Protein AF-A0A7J7J3N0-F1 (afdb_monomer_lite)

Radius of gyration: 21.65 Å; chains: 1; bounding box: 59×59×56 Å

Foldseek 3Di:
DDDPPPPLQDDDPPDDPVSVVVSVCVQVVQADPQKDKDWDWDDPDDPDTDIDIDIAGADPDCALNNPDHHDDDPVVVVVCVVVVNDVCCNVPVGLLCVQQPRNVVCDPLNSPVSNVVVVVVVVCVVPDDAFDKDKDFQPDDDPRDFDFLLSVQVVPVVPPQQWHWDDDPSGMTMIGGHDNVVVVVCVVPPDPPDDPSVVNVNSRCRCVVVVVVVVVVVD

InterPro domains:
  IPR006941 Ribonuclease CAF1 [PF04857] (12-218)
  IPR012337 Ribonuclease H-like superfamily [SSF53098] (11-95)
  IPR036397 Ribonuclease H superfamily [G3DSA:3.30.420.10] (2-129)
  IPR051181 CAF1 family poly(A)-specific ribonucleases [PTHR15092] (12-218)

Sequence (219 aa):
MHLKVTDHFYFSLFDSAEQRYLKARLNVQAIALAQFGLTAYVSVGANRYDAYMYNFYLFPEAIGGIDTRFTMQASSVQFLTQYKFDFNKMMYEDYLRANSGFSSNLTDAHQALLRKYCSKIARWLIHAKEDDVFTLEKHLDDGEVELSNEVLHRILINRIDNIWPQPSADNVLIVEKVSPSRRAELMEHWSVGETDYEKSLESYRGFTNVIDHVIKKRR

pLDDT: mean 74.16, std 15.81, range [31.56, 97.06]

Secondary structure (DSSP, 8-state):
------GGGPPPTT--HHHHHHHHHHHHHTB---EEEEEEEEE-STT-EEEEEEEEE------TT-----B--HHHHHHHHHTT--HHHHHHS-HHHHH-TTTTT--HHHHHHHHHHHHHHHHHHTTPPTT-EEEEE----TTPPPPPHHHHHHHHHHH-TTEEEEP--TTEEEEEE--HHHHHHHHHH--PPSSSHHHHHHHT-TTHHHHHHHHHTT-

Structure (mmCIF, N/CA/C/O backbone):
data_AF-A0A7J7J3N0-F1
#
_entry.id   AF-A0A7J7J3N0-F1
#
loop_
_atom_site.group_PDB
_atom_site.id
_atom_site.type_symbol
_atom_site.label_atom_id
_atom_site.label_alt_id
_atom_site.label_comp_id
_atom_site.label_asym_id
_atom_site.label_entity_id
_atom_site.label_seq_id
_atom_site.pdbx_PDB_ins_code
_atom_site.Cartn_x
_atom_site.Cartn_y
_atom_site.Cartn_z
_atom_site.occupancy
_atom_site.B_iso_or_equiv
_atom_site.auth_seq_id
_atom_site.auth_comp_id
_atom_site.auth_asym_id
_atom_site.auth_atom_id
_atom_site.pdbx_PDB_model_num
ATOM 1 N N . MET A 1 1 ? -3.154 33.731 1.219 1.00 35.09 1 MET A N 1
ATOM 2 C CA . MET A 1 1 ? -3.165 32.289 1.544 1.00 35.09 1 MET A CA 1
ATOM 3 C C . MET A 1 1 ? -1.813 31.947 2.160 1.00 35.09 1 MET A C 1
ATOM 5 O O . MET A 1 1 ? -0.832 31.878 1.435 1.00 35.09 1 MET A O 1
ATOM 9 N N . HIS A 1 2 ? -1.717 31.870 3.490 1.00 31.56 2 HIS A N 1
ATOM 10 C CA . HIS A 1 2 ? -0.465 31.506 4.163 1.00 31.56 2 HIS A CA 1
ATOM 11 C C . HIS A 1 2 ? -0.316 29.984 4.156 1.00 31.56 2 HIS A C 1
ATOM 13 O O . HIS A 1 2 ? -1.021 29.285 4.879 1.00 31.56 2 HIS A O 1
ATOM 19 N N . LEU A 1 3 ? 0.588 29.475 3.320 1.00 35.41 3 LEU A N 1
ATOM 20 C CA . LEU A 1 3 ? 1.025 28.085 3.381 1.00 35.41 3 LEU A CA 1
ATOM 21 C C . LEU A 1 3 ? 1.940 27.944 4.601 1.00 35.41 3 LEU A C 1
ATOM 23 O O . LEU A 1 3 ? 3.045 28.482 4.618 1.00 35.41 3 LEU A O 1
ATOM 27 N N . LYS A 1 4 ? 1.463 27.253 5.643 1.00 38.31 4 LYS A N 1
ATOM 28 C CA . LYS A 1 4 ? 2.328 26.775 6.724 1.00 38.31 4 LYS A CA 1
ATOM 29 C C . LYS A 1 4 ? 3.278 25.745 6.120 1.00 38.31 4 LYS A C 1
ATOM 31 O O . LYS A 1 4 ? 2.873 24.624 5.835 1.00 38.31 4 LYS A O 1
ATOM 36 N N . VAL A 1 5 ? 4.524 26.143 5.908 1.00 42.56 5 VAL A N 1
ATOM 37 C CA . VAL A 1 5 ? 5.611 25.221 5.587 1.00 42.56 5 VAL A CA 1
ATOM 38 C C . VAL A 1 5 ? 5.913 24.457 6.875 1.00 42.56 5 VAL A C 1
ATOM 40 O O . VAL A 1 5 ? 6.505 24.997 7.803 1.00 42.56 5 VAL A O 1
ATOM 43 N N . THR A 1 6 ? 5.388 23.240 7.000 1.00 47.91 6 THR A N 1
ATOM 44 C CA . THR A 1 6 ? 5.653 22.372 8.152 1.00 47.91 6 THR A CA 1
ATOM 45 C C . THR A 1 6 ? 7.097 21.874 8.106 1.00 47.91 6 THR A C 1
ATOM 47 O O . THR A 1 6 ? 7.489 21.182 7.168 1.00 47.91 6 THR A O 1
ATOM 50 N N . ASP A 1 7 ? 7.863 22.205 9.144 1.00 51.50 7 ASP A N 1
ATOM 51 C CA . ASP A 1 7 ? 9.313 21.984 9.304 1.00 51.50 7 ASP A CA 1
ATOM 52 C C . ASP A 1 7 ? 9.742 20.498 9.269 1.00 51.50 7 ASP A C 1
ATOM 54 O O . AS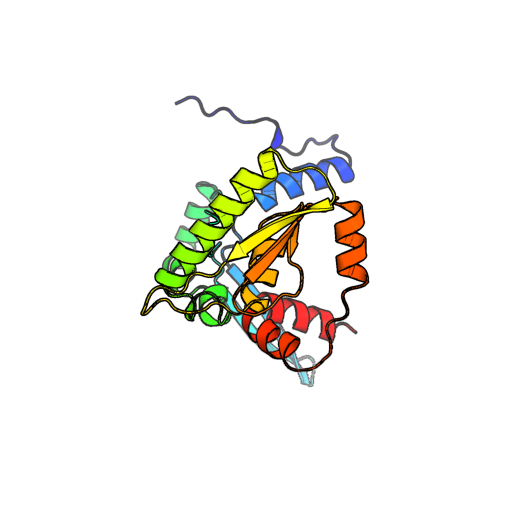P A 1 7 ? 10.903 20.156 9.062 1.00 51.50 7 ASP A O 1
ATOM 58 N N . HIS A 1 8 ? 8.793 19.571 9.429 1.00 54.88 8 HIS A N 1
ATOM 59 C CA . HIS A 1 8 ? 9.066 18.133 9.534 1.00 54.88 8 HIS A CA 1
ATOM 60 C C . HIS A 1 8 ? 9.419 17.439 8.208 1.00 54.88 8 HIS A C 1
ATOM 62 O O . HIS A 1 8 ? 9.865 16.294 8.227 1.00 54.88 8 HIS A O 1
ATOM 68 N N . PHE A 1 9 ? 9.256 18.118 7.069 1.00 59.91 9 PHE A N 1
ATOM 69 C CA . PHE A 1 9 ? 9.473 17.530 5.742 1.00 59.91 9 PHE A CA 1
ATOM 70 C C . PHE A 1 9 ? 10.854 17.839 5.141 1.00 59.91 9 PHE A C 1
ATOM 72 O O . PHE A 1 9 ? 11.202 17.275 4.104 1.00 59.91 9 PHE A O 1
ATOM 79 N N . TYR A 1 10 ? 11.654 18.703 5.778 1.00 70.81 10 TYR A N 1
ATOM 80 C CA . TYR A 1 10 ? 12.936 19.148 5.233 1.00 70.81 10 TYR A CA 1
ATOM 81 C C . TYR A 1 10 ? 14.116 18.356 5.805 1.00 70.81 10 TYR A C 1
ATOM 83 O O . TYR A 1 10 ? 14.291 18.199 7.020 1.00 70.81 10 TYR A O 1
ATOM 91 N N . PHE A 1 11 ? 14.958 17.866 4.895 1.00 80.81 11 PHE A N 1
ATOM 92 C CA . PHE A 1 11 ? 16.252 17.296 5.249 1.00 80.81 11 PHE A CA 1
ATOM 93 C C . PHE A 1 11 ? 17.194 18.417 5.685 1.00 80.81 11 PHE A C 1
ATOM 95 O O . PHE A 1 11 ? 17.460 19.347 4.925 1.00 80.81 11 PHE A O 1
ATOM 102 N N . SER A 1 12 ? 17.713 18.311 6.905 1.00 84.88 12 SER A N 1
ATOM 103 C CA . SER A 1 12 ? 18.775 19.182 7.396 1.00 84.88 12 SER A CA 1
ATOM 104 C C . SER A 1 12 ? 20.125 18.636 6.951 1.00 84.88 12 SER A C 1
ATOM 106 O O . SER A 1 12 ? 20.347 17.423 6.913 1.00 84.88 12 SER A O 1
ATOM 108 N N . LEU A 1 13 ? 21.070 19.535 6.671 1.00 84.75 13 LEU A N 1
ATOM 109 C CA . LEU A 1 13 ? 22.462 19.159 6.413 1.00 84.75 13 LEU A CA 1
ATOM 110 C C . LEU A 1 13 ? 23.073 18.387 7.591 1.00 84.75 13 LEU A C 1
ATOM 112 O O . LEU A 1 13 ? 23.897 17.505 7.364 1.00 84.75 13 LEU A O 1
ATOM 116 N N . PHE A 1 14 ? 22.609 18.661 8.812 1.00 90.94 14 PHE A N 1
ATOM 117 C CA . PHE A 1 14 ? 23.091 18.047 10.050 1.00 90.94 14 PHE A CA 1
ATOM 118 C C . PHE A 1 14 ? 22.325 16.788 10.469 1.00 90.94 14 PHE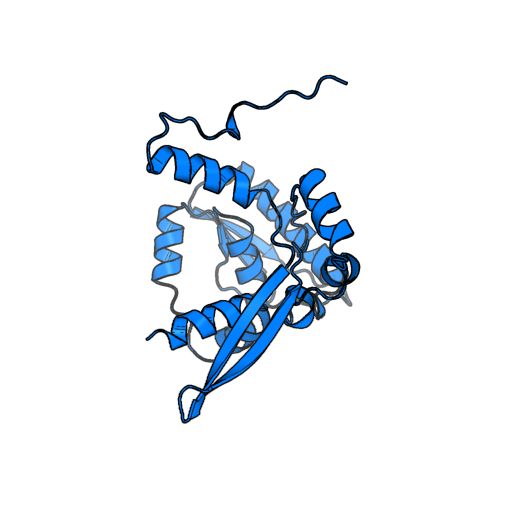 A C 1
ATOM 120 O O . PHE A 1 14 ? 22.633 16.223 11.515 1.00 90.94 14 PHE A O 1
ATOM 127 N N . ASP A 1 15 ? 21.336 16.340 9.688 1.00 89.88 15 ASP A N 1
ATOM 128 C CA . ASP A 1 15 ? 20.638 15.094 10.004 1.00 89.88 15 ASP A CA 1
ATOM 129 C C . ASP A 1 15 ? 21.600 13.902 9.891 1.00 89.88 15 ASP A C 1
ATOM 131 O O . ASP A 1 15 ? 22.242 13.708 8.848 1.00 89.88 15 ASP A O 1
ATOM 135 N N . SER A 1 16 ? 21.624 13.057 10.925 1.00 92.12 16 SER A N 1
ATOM 136 C CA . SER A 1 16 ? 22.244 11.732 10.871 1.00 92.12 16 SER A CA 1
ATOM 137 C C . SER A 1 16 ? 21.535 10.834 9.848 1.00 92.12 16 SER A C 1
ATOM 139 O O . SER A 1 16 ? 20.404 11.099 9.430 1.00 92.12 16 SER A O 1
ATOM 141 N N . ALA A 1 17 ? 22.173 9.728 9.452 1.00 92.44 17 ALA A N 1
ATOM 142 C CA . ALA A 1 17 ? 21.566 8.765 8.528 1.00 92.44 17 ALA A CA 1
ATOM 143 C C . ALA A 1 17 ? 20.207 8.241 9.038 1.00 92.44 17 ALA A C 1
ATOM 145 O O . ALA A 1 17 ? 19.249 8.152 8.271 1.00 92.44 17 ALA A O 1
ATOM 146 N N . GLU A 1 18 ? 20.104 7.971 10.340 1.00 92.25 18 GLU A N 1
ATOM 147 C CA . GLU A 1 18 ? 18.867 7.533 10.989 1.00 92.25 18 GLU A CA 1
ATOM 148 C C . GLU A 1 18 ? 17.779 8.615 10.941 1.00 92.25 18 GLU A C 1
ATOM 150 O O . GLU A 1 18 ? 16.646 8.345 10.544 1.00 92.25 18 GLU A O 1
ATOM 155 N N . GLN A 1 19 ? 18.124 9.864 11.266 1.00 88.88 19 GLN A N 1
ATOM 156 C CA . GLN A 1 19 ? 17.183 10.987 11.222 1.00 88.88 19 GLN A CA 1
ATOM 157 C C . GLN A 1 19 ? 16.661 11.230 9.802 1.00 88.88 19 GLN A C 1
ATOM 159 O O . GLN A 1 19 ? 15.461 11.441 9.612 1.00 88.88 19 GLN A O 1
ATOM 164 N N . ARG A 1 20 ? 17.534 11.137 8.788 1.00 88.69 20 ARG A N 1
ATOM 165 C CA . ARG A 1 20 ? 17.124 11.222 7.379 1.00 88.69 20 ARG A CA 1
ATOM 166 C C . ARG A 1 20 ? 16.190 10.080 7.001 1.00 88.69 20 ARG A C 1
ATOM 168 O O . ARG A 1 20 ? 15.170 10.334 6.369 1.00 88.69 20 ARG A O 1
ATOM 175 N N . TYR A 1 21 ? 16.495 8.847 7.405 1.00 90.81 21 TYR A N 1
ATOM 176 C CA . TYR A 1 21 ? 15.620 7.706 7.139 1.00 90.81 21 TYR A CA 1
ATOM 177 C C . TYR A 1 21 ? 14.231 7.902 7.755 1.00 90.81 21 TYR A C 1
ATOM 179 O O . TYR A 1 21 ? 13.229 7.724 7.066 1.00 90.81 21 TYR A O 1
ATOM 187 N N . LEU A 1 22 ? 14.152 8.326 9.020 1.00 87.75 22 LEU A N 1
ATOM 188 C CA . LEU A 1 22 ? 12.873 8.544 9.698 1.00 87.75 22 LEU A CA 1
ATOM 189 C C . LEU A 1 22 ? 12.039 9.634 9.014 1.00 87.75 22 LEU A C 1
ATOM 191 O O . LEU A 1 22 ? 10.853 9.415 8.763 1.00 87.75 22 LEU A O 1
ATOM 195 N N . LYS A 1 23 ? 12.657 10.762 8.639 1.00 88.00 23 LYS A N 1
ATOM 196 C CA . LYS A 1 23 ? 11.994 11.828 7.868 1.00 88.00 23 LYS A CA 1
ATOM 197 C C . LYS A 1 23 ? 11.510 11.325 6.506 1.00 88.00 23 LYS A C 1
ATOM 199 O O . LYS A 1 23 ? 10.355 11.532 6.147 1.00 88.00 23 LYS A O 1
ATOM 204 N N . ALA A 1 24 ? 12.364 10.616 5.764 1.00 86.31 24 ALA A N 1
ATOM 205 C CA . ALA A 1 24 ? 12.010 10.056 4.462 1.00 86.31 24 ALA A CA 1
ATOM 206 C C . ALA A 1 24 ? 10.848 9.060 4.568 1.00 86.31 24 ALA A C 1
ATOM 208 O O . ALA A 1 24 ? 9.899 9.143 3.792 1.00 86.31 24 ALA A O 1
ATOM 209 N N . ARG A 1 25 ? 10.890 8.157 5.553 1.00 84.69 25 ARG A N 1
ATOM 210 C CA . ARG A 1 25 ? 9.847 7.155 5.791 1.00 84.69 25 ARG A CA 1
ATOM 211 C C . ARG A 1 25 ? 8.495 7.811 6.051 1.00 84.69 25 ARG A C 1
ATOM 213 O O . ARG A 1 25 ? 7.526 7.440 5.401 1.00 84.69 25 ARG A O 1
ATOM 220 N N . LEU A 1 26 ? 8.443 8.795 6.951 1.00 82.06 26 LEU A N 1
ATOM 221 C CA . LEU A 1 26 ? 7.204 9.514 7.270 1.00 82.06 26 LEU A CA 1
ATOM 222 C C . LEU A 1 26 ? 6.622 10.221 6.040 1.00 82.06 26 LEU A C 1
ATOM 224 O O . LEU A 1 26 ? 5.413 10.189 5.824 1.00 82.06 26 LEU A O 1
ATOM 228 N N . ASN A 1 27 ? 7.482 10.804 5.204 1.00 79.00 27 ASN A N 1
ATOM 229 C CA . ASN A 1 27 ? 7.051 11.508 3.998 1.00 79.00 27 ASN A CA 1
ATOM 230 C C . ASN A 1 27 ? 6.539 10.543 2.924 1.00 79.00 27 ASN A C 1
ATOM 232 O O . ASN A 1 27 ? 5.488 10.777 2.333 1.00 79.00 27 ASN A O 1
ATOM 236 N N . VAL A 1 28 ? 7.269 9.454 2.675 1.00 81.75 28 VAL A N 1
ATOM 237 C CA . VAL A 1 28 ? 6.935 8.475 1.631 1.00 81.75 28 VAL A CA 1
ATOM 238 C C . VAL A 1 28 ? 5.680 7.680 1.991 1.00 81.75 28 VAL A C 1
ATOM 240 O O . VAL A 1 28 ? 4.876 7.411 1.108 1.00 81.75 28 VAL A O 1
ATOM 243 N N . GLN A 1 29 ? 5.459 7.362 3.271 1.00 78.00 29 GLN A N 1
ATOM 244 C CA . GLN A 1 29 ? 4.267 6.630 3.720 1.00 78.00 29 GLN A CA 1
ATOM 245 C C . GLN A 1 29 ? 2.949 7.371 3.450 1.00 78.00 29 GLN A C 1
ATOM 247 O O . GLN A 1 29 ? 1.908 6.732 3.332 1.00 78.00 29 GLN A O 1
ATOM 252 N N . ALA A 1 30 ? 2.980 8.702 3.344 1.00 76.00 30 ALA A N 1
ATOM 253 C CA . ALA A 1 30 ? 1.797 9.515 3.074 1.00 76.00 30 ALA A CA 1
ATOM 254 C C . ALA A 1 30 ? 1.511 9.715 1.572 1.00 76.00 30 ALA A C 1
ATOM 256 O O . ALA A 1 30 ? 0.476 10.289 1.223 1.00 76.00 30 ALA A O 1
ATOM 257 N N . ILE A 1 31 ? 2.417 9.291 0.683 1.00 81.88 31 ILE A N 1
ATOM 258 C CA . ILE A 1 31 ? 2.335 9.513 -0.766 1.00 81.88 31 ILE A CA 1
ATOM 259 C C . ILE A 1 31 ? 1.948 8.204 -1.460 1.00 81.88 31 ILE A C 1
ATOM 261 O O . ILE A 1 31 ? 2.495 7.144 -1.168 1.00 81.88 31 ILE A O 1
ATOM 265 N N . ALA A 1 32 ? 1.023 8.278 -2.417 1.00 81.75 32 ALA A N 1
ATOM 266 C CA . ALA A 1 32 ? 0.659 7.123 -3.229 1.00 81.75 32 ALA A CA 1
ATOM 267 C C . ALA A 1 32 ? 1.736 6.808 -4.276 1.00 81.75 32 ALA A C 1
ATOM 269 O O . ALA A 1 32 ? 2.170 7.687 -5.026 1.00 81.75 32 ALA A O 1
ATOM 270 N N . LEU A 1 33 ? 2.113 5.534 -4.376 1.00 83.00 33 LEU A N 1
ATOM 271 C CA . LEU A 1 33 ? 2.865 5.029 -5.519 1.00 83.00 33 LEU A CA 1
ATOM 272 C C . LEU A 1 33 ? 1.898 4.881 -6.701 1.00 83.00 33 LEU A C 1
ATOM 274 O O . LEU A 1 33 ? 1.083 3.973 -6.696 1.00 83.00 33 L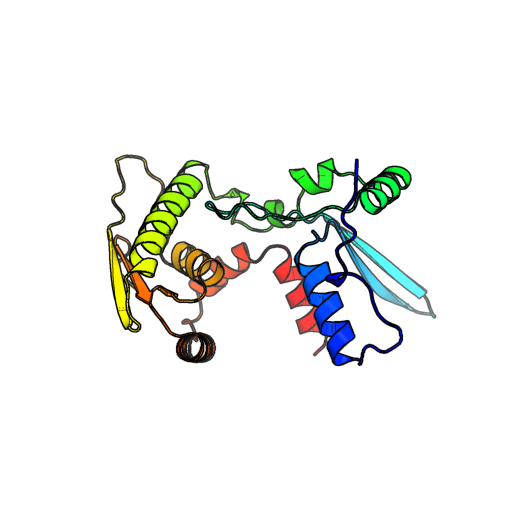EU A O 1
ATOM 278 N N . ALA A 1 34 ? 1.982 5.775 -7.688 1.00 86.50 34 ALA A N 1
ATOM 279 C CA . ALA A 1 34 ? 1.058 5.811 -8.829 1.00 86.50 34 ALA A CA 1
ATOM 280 C C . ALA A 1 34 ? 1.353 4.751 -9.908 1.00 86.50 34 ALA A C 1
ATOM 282 O O . ALA A 1 34 ? 0.456 4.290 -10.616 1.00 86.50 34 ALA A O 1
ATOM 283 N N . GLN A 1 35 ? 2.629 4.396 -10.077 1.00 88.81 35 GLN A N 1
ATOM 284 C CA . GLN A 1 35 ? 3.080 3.446 -11.088 1.00 88.81 35 GLN A CA 1
ATOM 285 C C . GLN A 1 35 ? 4.381 2.766 -10.657 1.00 88.81 35 GLN A C 1
ATOM 287 O O . GLN A 1 35 ? 5.267 3.400 -10.084 1.00 88.81 35 GLN A O 1
ATOM 292 N N . PHE A 1 36 ? 4.508 1.485 -10.989 1.00 87.88 36 PHE A N 1
ATOM 293 C CA . PHE A 1 36 ? 5.725 0.698 -10.855 1.00 87.88 36 PHE A CA 1
ATOM 294 C C . PHE A 1 36 ? 6.173 0.189 -12.228 1.00 87.88 36 PHE A C 1
ATOM 296 O O . PHE A 1 36 ? 5.425 -0.504 -12.916 1.00 87.88 36 PHE A O 1
ATOM 303 N N . GLY A 1 37 ? 7.394 0.536 -12.633 1.00 90.31 37 GLY A N 1
ATOM 304 C CA . GLY A 1 37 ? 8.009 0.062 -13.873 1.00 90.31 37 GLY A CA 1
ATOM 305 C C . GLY A 1 37 ? 8.971 -1.093 -13.606 1.00 90.31 37 GLY A C 1
ATOM 306 O O . GLY A 1 37 ? 9.840 -0.983 -12.743 1.00 90.31 37 GLY A O 1
ATOM 307 N N . LEU A 1 38 ? 8.846 -2.185 -14.357 1.00 90.31 38 LEU A N 1
ATOM 308 C CA . LEU A 1 38 ? 9.748 -3.334 -14.300 1.00 90.31 38 LEU A CA 1
ATOM 309 C C . LEU A 1 38 ? 10.272 -3.643 -15.698 1.00 90.31 38 LEU A C 1
ATOM 311 O O . LEU A 1 38 ? 9.484 -3.871 -16.610 1.00 90.31 38 LEU A O 1
ATOM 315 N N . THR A 1 39 ? 11.591 -3.734 -15.845 1.00 93.25 39 THR A N 1
ATOM 316 C CA . THR A 1 39 ? 12.212 -4.198 -17.089 1.00 93.25 39 THR A CA 1
ATOM 317 C C . THR A 1 39 ? 13.026 -5.453 -16.823 1.00 93.25 39 THR A C 1
ATOM 319 O O . THR A 1 39 ? 13.982 -5.419 -16.048 1.00 93.25 39 THR A O 1
ATOM 322 N N . ALA A 1 40 ? 12.660 -6.555 -17.472 1.00 90.56 40 ALA A N 1
ATOM 323 C CA . ALA A 1 40 ? 13.424 -7.795 -17.455 1.00 90.56 40 ALA A CA 1
ATOM 324 C C . ALA A 1 40 ? 14.333 -7.862 -18.685 1.00 90.56 40 ALA A C 1
ATOM 326 O O . ALA A 1 40 ? 13.876 -7.645 -19.805 1.00 90.56 40 ALA A O 1
ATOM 327 N N . TYR A 1 41 ? 15.609 -8.182 -18.478 1.00 92.56 41 TYR A N 1
ATOM 328 C CA . TYR A 1 41 ? 16.582 -8.342 -19.556 1.00 92.56 41 TYR A CA 1
ATOM 329 C C . TYR A 1 41 ? 16.936 -9.815 -19.729 1.00 92.56 41 TYR A C 1
ATOM 331 O O . TYR A 1 41 ? 17.289 -10.487 -18.759 1.00 92.56 41 TYR A O 1
ATOM 339 N N . VAL A 1 42 ? 16.872 -10.309 -20.963 1.00 92.56 42 VAL A N 1
ATOM 340 C CA . VAL A 1 42 ? 17.236 -11.685 -21.319 1.00 92.56 42 VAL A CA 1
ATOM 341 C C . VAL A 1 42 ? 18.391 -11.638 -22.307 1.00 92.56 42 VAL A C 1
ATOM 343 O O . VAL A 1 42 ? 18.283 -11.007 -23.354 1.00 92.56 42 VAL A O 1
ATOM 346 N N . SER A 1 43 ? 19.510 -12.284 -21.973 1.00 92.50 43 SER A N 1
ATOM 347 C CA . SER A 1 43 ? 20.645 -12.386 -22.895 1.00 92.50 43 SER A CA 1
ATOM 348 C C . SER A 1 43 ? 20.275 -13.272 -24.080 1.00 92.50 43 SER A C 1
ATOM 350 O O . SER A 1 43 ? 19.825 -14.401 -23.894 1.00 92.50 43 SER A O 1
ATOM 352 N N . VAL A 1 44 ? 20.499 -12.768 -25.291 1.00 91.94 44 VAL A N 1
ATOM 353 C CA . VAL A 1 44 ? 20.257 -13.491 -26.551 1.00 91.94 44 VAL A CA 1
ATOM 354 C C . VAL A 1 44 ? 21.557 -13.796 -27.302 1.00 91.94 44 VAL A C 1
ATOM 356 O O . VAL A 1 44 ? 21.550 -14.071 -28.500 1.00 91.94 44 VAL A O 1
ATOM 359 N N . GLY A 1 45 ? 22.696 -13.748 -26.602 1.00 88.81 45 GLY A N 1
ATOM 360 C CA . GLY A 1 45 ? 24.026 -14.012 -27.150 1.00 88.81 45 GLY A CA 1
ATOM 361 C C . GLY A 1 45 ? 24.934 -12.781 -27.127 1.00 88.81 45 GLY A C 1
ATOM 362 O O . GLY A 1 45 ? 24.817 -11.938 -26.243 1.00 88.81 45 GLY A O 1
ATOM 363 N N . ALA A 1 46 ? 25.864 -12.711 -28.087 1.00 80.00 46 ALA A N 1
ATOM 364 C CA . ALA A 1 46 ? 27.000 -11.782 -28.186 1.00 80.00 46 ALA A CA 1
ATOM 365 C C . ALA A 1 46 ? 26.715 -10.326 -27.752 1.00 80.00 46 ALA A C 1
ATOM 367 O O . ALA A 1 46 ? 26.446 -9.460 -28.581 1.00 80.00 46 ALA A O 1
ATOM 368 N N . ASN A 1 47 ? 26.815 -10.064 -26.445 1.00 86.62 47 ASN A N 1
ATOM 369 C CA . ASN A 1 47 ? 26.573 -8.766 -25.813 1.00 86.62 47 ASN A CA 1
ATOM 370 C C . ASN A 1 47 ? 25.223 -8.111 -26.189 1.00 86.62 47 ASN A C 1
ATOM 372 O O . ASN A 1 47 ? 25.119 -6.887 -26.269 1.00 86.62 47 ASN A O 1
ATOM 376 N N . ARG A 1 48 ? 24.193 -8.925 -26.453 1.00 92.88 48 ARG A N 1
ATOM 377 C CA . ARG A 1 48 ? 22.846 -8.471 -26.822 1.00 92.88 48 ARG A CA 1
ATOM 378 C C . ARG A 1 48 ? 21.827 -8.969 -25.810 1.00 92.88 48 ARG A C 1
ATOM 380 O O . ARG A 1 48 ? 21.873 -10.125 -25.393 1.00 92.88 48 ARG A O 1
ATOM 387 N N . TYR A 1 49 ? 20.889 -8.094 -25.471 1.00 94.81 49 TYR A N 1
ATOM 388 C CA . TYR A 1 49 ? 19.819 -8.374 -24.526 1.00 94.81 49 TYR A CA 1
ATOM 389 C C . TYR A 1 49 ? 18.484 -7.939 -25.114 1.00 94.81 49 TYR A C 1
ATOM 391 O O . TYR A 1 49 ? 18.378 -6.832 -25.642 1.00 94.81 49 TYR A O 1
ATOM 399 N N . ASP A 1 50 ? 17.477 -8.786 -24.957 1.00 96.06 50 ASP A N 1
ATOM 400 C CA . ASP A 1 50 ? 16.087 -8.406 -25.163 1.00 96.06 50 ASP A CA 1
ATOM 401 C C . ASP A 1 50 ? 15.540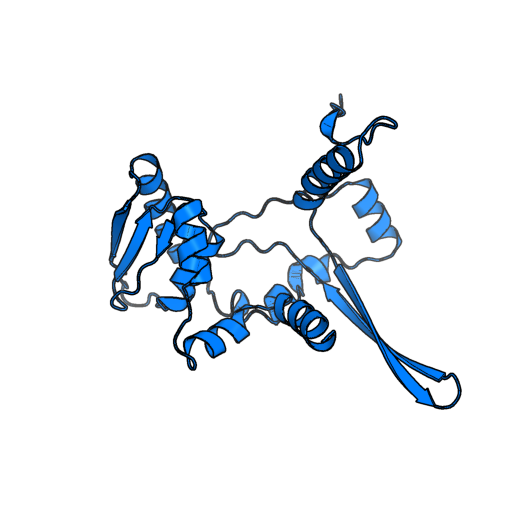 -7.817 -23.863 1.00 96.06 50 ASP A C 1
ATOM 403 O O . ASP A 1 50 ? 15.771 -8.362 -22.780 1.00 96.06 50 ASP A O 1
ATOM 407 N N . ALA A 1 51 ? 14.832 -6.693 -23.968 1.00 95.06 51 ALA A N 1
ATOM 408 C CA . ALA A 1 51 ? 14.235 -5.992 -22.838 1.00 95.06 51 ALA A CA 1
ATOM 409 C C . ALA A 1 51 ? 12.710 -6.135 -22.869 1.00 95.06 51 ALA A C 1
ATOM 411 O O . ALA A 1 51 ? 12.054 -5.710 -23.819 1.00 95.06 51 ALA A O 1
ATOM 412 N N . TYR A 1 52 ? 12.149 -6.683 -21.797 1.00 93.19 52 TYR A N 1
ATOM 413 C CA . TYR A 1 52 ? 10.714 -6.839 -21.592 1.00 93.19 52 TYR A CA 1
ATOM 414 C C . TYR A 1 52 ? 10.264 -5.830 -20.543 1.00 93.19 52 TYR A C 1
ATOM 416 O O . TYR A 1 52 ? 10.633 -5.946 -19.375 1.00 93.19 52 TYR A O 1
ATOM 424 N N . MET A 1 53 ? 9.515 -4.817 -20.972 1.00 92.50 53 MET A N 1
ATOM 425 C CA . MET A 1 53 ? 9.100 -3.690 -20.136 1.00 92.50 53 MET A CA 1
ATOM 426 C C . MET A 1 53 ? 7.644 -3.848 -19.700 1.00 92.50 53 MET A C 1
ATOM 428 O O . MET A 1 53 ? 6.762 -4.076 -20.525 1.00 92.50 53 MET A O 1
ATOM 432 N N . TYR A 1 54 ? 7.393 -3.658 -18.411 1.00 87.75 54 TYR A N 1
ATOM 433 C CA . TYR A 1 54 ? 6.083 -3.746 -17.783 1.00 87.75 54 TYR A CA 1
ATOM 434 C C . TYR A 1 54 ? 5.824 -2.480 -16.972 1.00 87.75 54 TYR A C 1
ATOM 436 O O . TYR A 1 54 ? 6.683 -2.041 -16.208 1.00 87.75 54 TYR A O 1
ATOM 444 N N . ASN A 1 55 ? 4.631 -1.907 -17.122 1.00 87.88 55 ASN A N 1
ATOM 445 C CA . ASN A 1 55 ? 4.179 -0.757 -16.348 1.00 87.88 55 ASN A CA 1
ATOM 446 C C . ASN A 1 55 ? 2.921 -1.148 -15.580 1.00 87.88 55 ASN A C 1
ATOM 448 O O . ASN A 1 55 ? 1.883 -1.415 -16.181 1.00 87.88 55 ASN A O 1
ATOM 452 N N . PHE A 1 56 ? 3.026 -1.169 -14.258 1.00 84.50 56 PHE A N 1
ATOM 453 C CA . PHE A 1 56 ? 1.932 -1.487 -13.354 1.00 84.50 56 PHE A CA 1
ATOM 454 C C . PHE A 1 56 ? 1.393 -0.187 -12.773 1.00 84.50 56 PHE A C 1
ATOM 456 O O . PHE A 1 56 ? 2.127 0.541 -12.109 1.00 84.50 56 PHE A O 1
ATOM 463 N N . TYR A 1 57 ? 0.133 0.121 -13.046 1.00 85.69 57 TYR A N 1
ATOM 464 C CA . TYR A 1 57 ? -0.565 1.238 -12.417 1.00 85.69 57 TYR A CA 1
ATOM 465 C C . TYR A 1 57 ? -1.078 0.791 -11.054 1.00 85.69 57 TYR A C 1
ATOM 467 O O . TYR A 1 57 ? -1.541 -0.341 -10.940 1.00 85.69 57 TYR A O 1
ATOM 475 N N . LEU A 1 58 ? -0.932 1.649 -10.044 1.00 81.75 58 LEU A N 1
ATOM 476 C CA . LEU A 1 58 ? -1.219 1.324 -8.649 1.00 81.75 58 LEU A CA 1
ATOM 477 C C . LEU A 1 58 ? -2.085 2.418 -8.022 1.00 81.75 58 LEU A C 1
ATOM 479 O O . LEU A 1 58 ? -1.756 3.602 -8.124 1.00 81.75 58 LEU A O 1
ATOM 483 N N . PHE A 1 59 ? -3.172 2.027 -7.358 1.00 80.50 59 PHE A N 1
ATOM 484 C CA . PHE A 1 59 ? -4.051 2.940 -6.640 1.00 80.50 59 PHE A CA 1
ATOM 485 C C . PHE A 1 59 ? -4.268 2.479 -5.194 1.00 80.50 59 PHE A C 1
ATOM 487 O O . PHE A 1 59 ? -4.485 1.294 -4.939 1.00 80.50 59 PHE A O 1
ATOM 494 N N . PRO A 1 60 ? -4.225 3.391 -4.206 1.00 72.50 60 PRO A N 1
ATOM 495 C CA . PRO A 1 60 ? -4.572 3.046 -2.834 1.00 72.50 60 PRO A CA 1
ATOM 496 C C . PRO A 1 60 ? -6.081 2.794 -2.737 1.00 72.50 60 PRO A C 1
ATOM 498 O O . PRO A 1 60 ? -6.874 3.714 -2.542 1.00 72.50 60 PRO A O 1
ATOM 501 N N . GLU A 1 61 ? -6.496 1.545 -2.912 1.00 65.81 61 GLU A N 1
ATOM 502 C CA . GLU A 1 61 ? -7.910 1.199 -2.895 1.00 65.81 61 GLU A CA 1
ATOM 503 C C . GLU A 1 61 ? -8.507 1.247 -1.480 1.00 65.81 61 GLU A C 1
ATOM 505 O O . GLU A 1 61 ? -7.899 0.827 -0.488 1.00 65.81 61 GLU A O 1
ATOM 510 N N . ALA A 1 62 ? -9.740 1.751 -1.394 1.00 59.62 62 ALA A N 1
ATOM 511 C CA . ALA A 1 62 ? -10.532 1.744 -0.176 1.00 59.62 62 ALA A CA 1
ATOM 512 C C . ALA A 1 62 ? -11.232 0.392 -0.019 1.00 59.62 62 ALA A C 1
ATOM 514 O O . ALA A 1 62 ? -12.368 0.197 -0.446 1.00 59.62 62 ALA A O 1
ATOM 515 N N . ILE A 1 63 ? -10.557 -0.574 0.593 1.00 54.34 63 ILE A N 1
ATOM 516 C CA . ILE A 1 63 ? -11.131 -1.910 0.744 1.00 54.34 63 ILE A CA 1
ATOM 517 C C . ILE A 1 63 ? -11.938 -1.962 2.040 1.00 54.34 63 ILE A C 1
ATOM 519 O O . ILE A 1 63 ? -11.432 -1.664 3.123 1.00 54.34 63 ILE A O 1
ATOM 523 N N . GLY A 1 64 ? -13.206 -2.377 1.939 1.00 48.72 64 GLY A N 1
ATOM 524 C CA . GLY A 1 64 ? -14.061 -2.788 3.056 1.00 48.72 64 GLY A CA 1
ATOM 525 C C . GLY A 1 64 ? -14.312 -1.717 4.118 1.00 48.72 64 GLY A C 1
ATOM 526 O O . GLY A 1 64 ? -14.586 -2.065 5.260 1.00 48.72 64 GLY A O 1
ATOM 527 N N . GLY A 1 65 ? -14.135 -0.433 3.808 1.00 47.84 65 GLY A N 1
ATOM 528 C CA . GLY A 1 65 ? -14.332 0.670 4.754 1.00 47.84 65 GLY A CA 1
ATOM 529 C C . GLY A 1 65 ? -13.067 1.240 5.408 1.00 47.84 65 GLY A C 1
ATOM 530 O O . GLY A 1 65 ? -13.210 2.061 6.313 1.00 47.84 65 GLY A O 1
ATOM 531 N N . ILE A 1 66 ? -11.860 0.853 4.967 1.00 51.09 66 ILE A N 1
ATOM 532 C CA . ILE A 1 66 ? -10.659 1.677 5.187 1.00 51.09 66 ILE A CA 1
ATOM 533 C C . ILE A 1 66 ? -10.664 2.758 4.109 1.00 51.09 66 ILE A C 1
ATOM 535 O O . ILE A 1 66 ? -10.475 2.466 2.933 1.00 51.09 66 ILE A O 1
ATOM 539 N N . ASP A 1 67 ? -10.906 3.999 4.512 1.00 63.69 67 ASP A N 1
ATOM 540 C CA . ASP A 1 67 ? -10.733 5.169 3.651 1.00 63.69 67 ASP A CA 1
ATOM 541 C C . ASP A 1 67 ? -9.237 5.514 3.605 1.00 63.69 67 ASP A C 1
ATOM 543 O O . ASP A 1 67 ? -8.734 6.263 4.448 1.00 63.69 67 ASP A O 1
ATOM 547 N N . THR A 1 68 ? -8.501 4.876 2.688 1.00 69.25 68 THR A N 1
ATOM 548 C CA . THR A 1 68 ? -7.060 5.101 2.532 1.00 69.25 68 THR A CA 1
ATOM 549 C C . THR A 1 68 ? -6.823 6.525 2.048 1.00 69.25 68 THR A C 1
ATOM 551 O O . THR A 1 68 ? -7.062 6.862 0.889 1.00 69.25 68 THR A O 1
ATOM 554 N N . ARG A 1 69 ? -6.315 7.374 2.941 1.00 75.31 69 ARG A N 1
ATOM 555 C CA . ARG A 1 69 ? -5.941 8.746 2.602 1.00 75.31 69 ARG A CA 1
ATOM 556 C C . ARG A 1 69 ? -4.497 8.789 2.150 1.00 75.31 69 ARG A C 1
ATOM 558 O O . ARG A 1 69 ? -3.600 8.382 2.882 1.00 75.31 69 ARG A O 1
ATOM 565 N N . PHE A 1 70 ? -4.283 9.355 0.975 1.00 82.31 70 PHE A N 1
ATOM 566 C CA . PHE A 1 70 ? -2.960 9.646 0.449 1.00 82.31 70 PHE A CA 1
ATOM 567 C C . PHE A 1 70 ? -2.886 11.107 0.019 1.00 82.31 70 PHE A C 1
ATOM 569 O O . PHE A 1 70 ? -3.894 11.753 -0.270 1.00 82.31 70 PHE A O 1
ATOM 576 N N . THR A 1 71 ? -1.669 11.633 -0.018 1.00 84.38 71 THR A N 1
ATOM 577 C CA . THR A 1 71 ? -1.392 12.999 -0.451 1.00 84.38 71 THR A CA 1
ATOM 578 C C . THR A 1 71 ? -0.729 12.976 -1.820 1.00 84.38 71 THR A C 1
ATOM 580 O O . THR A 1 71 ? 0.148 12.156 -2.090 1.00 84.38 71 THR A O 1
ATOM 583 N N . MET A 1 72 ? -1.120 13.914 -2.681 1.00 85.44 72 MET A N 1
ATOM 584 C CA . MET A 1 72 ? -0.414 14.211 -3.924 1.00 85.44 72 MET A CA 1
ATOM 585 C C . MET A 1 72 ? 0.202 15.602 -3.837 1.00 85.44 72 MET A C 1
ATOM 587 O O . MET A 1 72 ? -0.468 16.578 -3.503 1.00 85.44 72 MET A O 1
ATOM 591 N N . GLN A 1 73 ? 1.485 15.704 -4.168 1.00 88.56 73 GLN A N 1
ATOM 592 C CA . GLN A 1 73 ? 2.157 16.990 -4.282 1.00 88.56 73 GLN A CA 1
ATOM 593 C C . GLN A 1 73 ? 1.806 17.632 -5.630 1.00 88.56 73 GLN A C 1
ATOM 595 O O . GLN A 1 73 ? 2.028 17.033 -6.682 1.00 88.56 73 GLN A O 1
ATOM 600 N N . ALA A 1 74 ? 1.301 18.868 -5.607 1.00 89.06 74 ALA A N 1
ATOM 601 C CA . ALA A 1 74 ? 0.824 19.563 -6.806 1.00 89.06 74 ALA A CA 1
ATOM 602 C C . ALA A 1 74 ? 1.880 19.640 -7.925 1.00 89.06 74 ALA A C 1
ATOM 604 O O . ALA A 1 74 ? 1.573 19.364 -9.083 1.00 89.06 74 ALA A O 1
ATOM 605 N N . SER A 1 75 ? 3.139 19.936 -7.583 1.00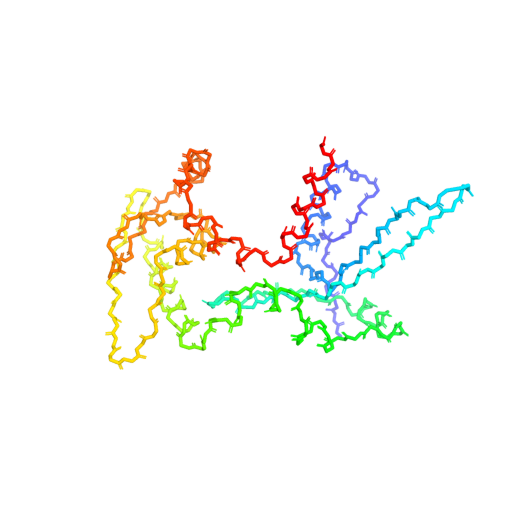 91.81 75 SER A N 1
ATOM 606 C CA . SER A 1 75 ? 4.229 19.971 -8.566 1.00 91.81 75 SER A CA 1
ATOM 607 C C . SER A 1 75 ? 4.499 18.601 -9.199 1.00 91.81 75 SER A C 1
ATOM 609 O O . SER A 1 75 ? 4.834 18.531 -10.377 1.00 91.81 75 SER A O 1
ATOM 611 N N . SER A 1 76 ? 4.315 17.509 -8.451 1.00 91.69 76 SER A N 1
ATOM 612 C CA . SER A 1 76 ? 4.468 16.145 -8.968 1.00 91.69 76 SER A CA 1
ATOM 613 C C . SER A 1 76 ? 3.331 15.779 -9.919 1.00 91.69 76 SER A C 1
ATOM 615 O O . SER A 1 76 ? 3.583 15.210 -10.976 1.00 91.69 76 SER A O 1
ATOM 617 N N . VAL A 1 77 ? 2.091 16.171 -9.604 1.00 92.06 77 VAL A N 1
ATOM 618 C CA . VAL A 1 77 ? 0.939 15.985 -10.508 1.00 92.06 77 VAL A CA 1
ATOM 619 C C . VAL A 1 77 ? 1.141 16.767 -11.807 1.00 92.06 77 VAL A C 1
ATOM 621 O O . VAL A 1 77 ? 0.924 16.230 -12.894 1.00 92.06 77 VAL A O 1
ATOM 624 N N . GLN A 1 78 ? 1.613 18.014 -11.714 1.00 94.75 78 GLN A N 1
ATOM 625 C CA . GLN A 1 78 ? 1.923 18.841 -12.881 1.00 94.75 78 GLN A CA 1
ATOM 626 C C . GLN A 1 78 ? 3.017 18.210 -13.752 1.00 94.75 78 GLN A C 1
ATOM 628 O O . GLN A 1 78 ? 2.847 18.117 -14.968 1.00 94.75 78 GLN A O 1
ATOM 633 N N . PHE A 1 79 ? 4.104 17.737 -13.137 1.00 96.06 79 PHE A N 1
ATOM 634 C CA . PHE A 1 79 ? 5.169 17.017 -13.831 1.00 96.06 79 PHE A CA 1
ATOM 635 C C . PHE A 1 79 ? 4.617 15.783 -14.557 1.00 96.06 79 PHE A C 1
ATOM 637 O O . PHE A 1 79 ? 4.783 15.656 -15.765 1.00 96.06 79 PHE A O 1
ATOM 644 N N . LEU A 1 80 ? 3.878 14.914 -13.866 1.00 94.88 80 LEU A N 1
ATOM 645 C CA . LEU A 1 80 ? 3.279 13.717 -14.466 1.00 94.88 80 LEU A CA 1
ATOM 646 C C . LEU A 1 80 ? 2.349 14.060 -15.642 1.00 94.88 80 LEU A C 1
ATOM 648 O O . LEU A 1 80 ? 2.407 13.420 -16.690 1.00 94.88 80 LEU A O 1
ATOM 652 N N . THR A 1 81 ? 1.556 15.125 -15.512 1.00 94.31 81 THR A N 1
ATOM 653 C CA . THR A 1 81 ? 0.664 15.610 -16.576 1.00 94.31 81 THR A CA 1
ATOM 654 C C . THR A 1 81 ? 1.447 16.085 -17.803 1.00 94.31 81 THR A C 1
ATOM 656 O O . THR A 1 81 ? 1.070 15.785 -18.939 1.00 94.31 81 THR A O 1
ATOM 659 N N . GLN A 1 82 ? 2.563 16.793 -17.595 1.00 97.06 82 GLN A N 1
ATOM 660 C CA . GLN A 1 82 ? 3.446 17.240 -18.674 1.00 97.06 82 GLN A CA 1
ATOM 661 C C . GLN A 1 82 ? 3.984 16.054 -19.487 1.00 97.06 82 GLN A C 1
ATOM 663 O O . GLN A 1 82 ? 4.018 16.126 -20.716 1.00 97.06 82 GLN A O 1
ATOM 668 N N . TYR A 1 83 ? 4.323 14.949 -18.819 1.00 95.56 83 TYR A N 1
ATOM 669 C CA . TYR A 1 83 ? 4.795 13.713 -19.452 1.00 95.56 83 TYR A CA 1
ATOM 670 C C . TYR A 1 83 ? 3.670 12.735 -19.816 1.00 95.56 83 TYR A C 1
ATOM 672 O O . TYR A 1 83 ? 3.934 11.560 -20.060 1.00 95.56 83 TYR A O 1
ATOM 680 N N . LYS A 1 84 ? 2.423 13.218 -19.909 1.00 94.50 84 LYS A N 1
ATOM 681 C CA . LYS A 1 84 ? 1.262 12.442 -20.376 1.00 94.50 84 LYS A CA 1
ATOM 682 C C . LYS A 1 84 ? 0.988 11.187 -19.542 1.00 94.50 84 LYS A C 1
ATOM 684 O O . LYS A 1 84 ? 0.512 10.187 -20.074 1.00 94.50 84 LYS A O 1
ATOM 689 N N . PHE A 1 85 ? 1.262 11.246 -18.239 1.00 94.19 85 PHE A N 1
ATOM 690 C CA . PHE A 1 85 ? 0.818 10.208 -17.320 1.00 94.19 85 PHE A CA 1
ATOM 691 C C . PHE A 1 85 ? -0.707 10.071 -17.384 1.00 94.19 85 PHE A C 1
ATOM 693 O O . PHE A 1 85 ? -1.436 11.063 -17.300 1.00 94.19 85 PHE A O 1
ATOM 700 N N . ASP A 1 86 ? -1.180 8.837 -17.525 1.00 90.31 86 ASP A N 1
ATOM 701 C CA . ASP A 1 86 ? -2.602 8.534 -17.599 1.00 90.31 86 ASP A CA 1
ATOM 702 C C . ASP A 1 86 ? -3.155 8.252 -16.197 1.00 90.31 86 ASP A C 1
ATOM 704 O O . ASP A 1 86 ? -3.073 7.139 -15.674 1.00 90.31 86 ASP A O 1
ATOM 708 N N . PHE A 1 87 ? -3.712 9.289 -15.571 1.00 89.81 87 PHE A N 1
ATOM 709 C CA . PHE A 1 87 ? -4.342 9.163 -14.259 1.00 89.81 87 PHE A CA 1
ATOM 710 C C . PHE A 1 87 ? -5.594 8.281 -14.292 1.00 89.81 87 PHE A C 1
ATOM 712 O O . PHE A 1 87 ? -5.921 7.688 -13.270 1.00 89.81 87 PHE A O 1
ATOM 719 N N . ASN A 1 88 ? -6.268 8.132 -15.437 1.00 88.25 88 ASN A N 1
ATOM 720 C CA . ASN A 1 88 ? -7.415 7.231 -15.533 1.00 88.25 88 ASN A CA 1
ATOM 721 C C . ASN A 1 88 ? -6.958 5.777 -15.415 1.00 88.25 88 ASN A C 1
ATOM 723 O O . ASN A 1 88 ? -7.587 5.009 -14.695 1.00 88.25 88 ASN A O 1
ATOM 727 N N . LYS A 1 89 ? -5.822 5.413 -16.021 1.00 84.50 89 LYS A N 1
ATOM 728 C CA . LYS A 1 89 ? -5.238 4.075 -15.833 1.00 84.50 89 LYS A CA 1
ATOM 729 C C . LYS A 1 89 ? -4.878 3.796 -14.384 1.00 84.50 89 LYS A C 1
ATOM 731 O O . LYS A 1 89 ? -5.148 2.710 -13.894 1.00 84.50 89 LYS A O 1
ATOM 736 N N . MET A 1 90 ? -4.337 4.792 -13.683 1.00 84.62 90 MET A N 1
ATOM 737 C CA . MET A 1 90 ? -4.114 4.687 -12.241 1.00 84.62 90 MET A CA 1
ATOM 738 C C . MET A 1 90 ? -5.419 4.418 -11.488 1.00 84.62 90 MET A C 1
ATOM 740 O O . MET A 1 90 ? -5.473 3.482 -10.710 1.00 84.62 90 MET A O 1
ATOM 744 N N . MET A 1 91 ? -6.475 5.196 -11.732 1.00 80.31 91 MET A N 1
ATOM 745 C CA . MET A 1 91 ? -7.722 5.115 -10.959 1.00 80.31 91 MET A CA 1
ATOM 746 C C . MET A 1 91 ? -8.586 3.887 -11.291 1.00 80.31 91 MET A C 1
ATOM 748 O O . MET A 1 91 ? -9.224 3.325 -10.403 1.00 80.31 91 MET A O 1
ATOM 752 N N . TYR A 1 92 ? -8.653 3.499 -12.567 1.00 71.81 92 TYR A N 1
ATOM 753 C CA . TYR A 1 92 ? -9.611 2.509 -13.073 1.00 71.81 92 TYR A CA 1
ATOM 754 C C . TYR A 1 92 ? -8.965 1.176 -13.459 1.00 71.81 92 TYR A C 1
ATOM 756 O O . TYR A 1 92 ? -9.585 0.130 -13.278 1.00 71.81 92 TYR A O 1
ATOM 764 N N . GLU A 1 93 ? -7.736 1.206 -13.977 1.00 65.88 93 GLU A N 1
ATOM 765 C CA . GLU A 1 93 ? -6.999 0.030 -14.468 1.00 65.88 93 GLU A CA 1
ATOM 766 C C . GLU A 1 93 ? -5.907 -0.416 -13.488 1.00 65.88 93 GLU A C 1
ATOM 768 O O . GLU A 1 93 ? -4.942 -1.075 -13.882 1.00 65.88 93 GLU A O 1
ATOM 773 N N . ASP A 1 94 ? -6.039 -0.049 -12.210 1.00 65.56 94 ASP A N 1
ATOM 774 C CA . ASP A 1 94 ? -5.097 -0.458 -11.177 1.00 65.56 94 ASP A CA 1
ATOM 775 C C . ASP A 1 94 ? -4.876 -1.979 -11.226 1.00 65.56 94 ASP A C 1
ATOM 777 O O . ASP A 1 94 ? -5.813 -2.783 -11.149 1.00 65.56 94 ASP A O 1
ATOM 781 N N . TYR A 1 95 ? -3.608 -2.372 -11.336 1.00 58.72 95 TYR A N 1
ATOM 782 C CA . TYR A 1 95 ? -3.187 -3.764 -11.339 1.00 58.72 95 TYR A CA 1
ATOM 783 C C . TYR A 1 95 ? -3.625 -4.489 -10.060 1.00 58.72 95 TYR A C 1
ATOM 785 O O . TYR A 1 95 ? -3.903 -5.690 -10.103 1.00 58.72 95 TYR A O 1
ATOM 793 N N . LEU A 1 96 ? -3.727 -3.770 -8.934 1.00 57.75 96 LEU A N 1
ATOM 794 C CA . LEU A 1 96 ? -4.281 -4.294 -7.693 1.00 57.75 96 LEU A CA 1
ATOM 795 C C . LEU A 1 96 ? -5.745 -4.710 -7.883 1.00 57.75 96 LEU A C 1
ATOM 797 O O . LEU A 1 96 ? -6.086 -5.831 -7.525 1.00 57.75 96 LEU A O 1
ATOM 801 N N . ARG A 1 97 ? -6.587 -3.897 -8.529 1.00 54.84 97 ARG A N 1
ATOM 802 C CA . ARG A 1 97 ? -7.989 -4.250 -8.835 1.00 54.84 97 ARG A CA 1
ATOM 803 C C . ARG A 1 97 ? -8.110 -5.391 -9.842 1.00 54.84 97 ARG A C 1
ATOM 805 O O . ARG A 1 97 ? -8.978 -6.247 -9.699 1.00 54.84 97 ARG A O 1
ATOM 812 N N . ALA A 1 98 ? -7.246 -5.402 -10.856 1.00 48.19 98 ALA A N 1
ATOM 813 C CA . ALA A 1 98 ? -7.298 -6.383 -11.937 1.00 48.19 98 ALA A CA 1
ATOM 814 C C . ALA A 1 98 ? -6.782 -7.779 -11.535 1.00 48.19 98 ALA A C 1
ATOM 816 O O . ALA A 1 98 ? -7.254 -8.771 -12.081 1.00 48.19 98 ALA A O 1
ATOM 817 N N . ASN A 1 99 ? -5.822 -7.867 -10.600 1.00 47.00 99 ASN A N 1
ATOM 818 C CA . ASN A 1 99 ? -5.163 -9.133 -10.230 1.00 47.00 99 ASN A CA 1
ATOM 819 C C . ASN A 1 99 ? -5.285 -9.521 -8.758 1.00 47.00 99 ASN A C 1
ATOM 821 O O . ASN A 1 99 ? -4.898 -10.632 -8.398 1.00 47.00 99 ASN A O 1
ATOM 825 N N . SER A 1 100 ? -5.797 -8.651 -7.888 1.00 45.41 100 SER A N 1
ATOM 826 C CA . SER A 1 100 ? -6.373 -9.153 -6.649 1.00 45.41 100 SER A CA 1
ATOM 827 C C . SER A 1 100 ? -7.773 -9.648 -7.002 1.00 45.41 100 SER A C 1
ATOM 829 O O . SER A 1 100 ? -8.646 -8.861 -7.365 1.00 45.41 100 SER A O 1
ATOM 831 N N . GLY A 1 101 ? -8.040 -10.945 -6.850 1.00 46.16 101 GLY A N 1
ATOM 832 C CA . GLY A 1 101 ? -9.411 -11.480 -6.810 1.00 46.16 101 GLY A CA 1
ATOM 833 C C . GLY A 1 101 ? -10.205 -10.962 -5.600 1.00 46.16 101 GLY A C 1
ATOM 834 O O . GLY A 1 101 ? -11.124 -11.615 -5.124 1.00 46.16 101 GLY A O 1
ATOM 835 N N . PHE A 1 102 ? -9.797 -9.826 -5.042 1.00 45.22 102 PHE A N 1
ATOM 836 C CA . PHE A 1 102 ? -10.221 -9.248 -3.791 1.00 45.22 102 PHE A CA 1
ATOM 837 C C . PHE A 1 102 ? -11.136 -8.053 -4.060 1.00 45.22 102 PHE A C 1
ATOM 839 O O . PHE A 1 102 ? -12.272 -8.057 -3.613 1.00 45.22 102 PHE A O 1
ATOM 846 N N . SER A 1 103 ? -10.718 -7.079 -4.872 1.00 46.44 103 SER A N 1
ATOM 847 C CA . SER A 1 103 ? -11.587 -5.949 -5.247 1.00 46.44 103 SER A CA 1
ATOM 848 C C . SER A 1 103 ? -12.665 -6.338 -6.258 1.00 46.44 103 SER A C 1
ATOM 850 O O . SER A 1 103 ? -13.830 -5.981 -6.099 1.00 46.44 103 SER A O 1
ATOM 852 N N . SER A 1 104 ? -12.305 -7.141 -7.260 1.00 44.69 104 SER A N 1
ATOM 853 C CA . SER A 1 104 ? -13.226 -7.559 -8.322 1.00 44.69 104 SER A CA 1
ATOM 854 C C . SER A 1 104 ? -14.338 -8.508 -7.849 1.00 44.69 104 SER A C 1
ATOM 856 O O . SER A 1 104 ? -15.384 -8.563 -8.490 1.00 44.69 104 SER A O 1
ATOM 858 N N . ASN A 1 105 ? -14.156 -9.197 -6.712 1.00 48.75 105 ASN A N 1
ATOM 859 C CA . ASN A 1 105 ? -15.141 -10.131 -6.143 1.00 48.75 105 ASN A CA 1
ATOM 860 C C . ASN A 1 105 ? -15.899 -9.575 -4.919 1.00 48.75 105 ASN A C 1
ATOM 862 O O . ASN A 1 105 ? -16.938 -10.117 -4.529 1.00 48.75 105 ASN A O 1
ATOM 866 N N . LEU A 1 106 ? -15.422 -8.491 -4.295 1.00 58.59 106 LEU A N 1
ATOM 867 C CA . LEU A 1 106 ? -16.124 -7.843 -3.185 1.00 58.59 106 LEU A CA 1
ATOM 868 C C . LEU A 1 106 ? -17.187 -6.885 -3.733 1.00 58.59 106 LEU A C 1
ATOM 870 O O . LEU A 1 106 ? -16.934 -5.697 -3.919 1.00 58.59 106 LEU A O 1
ATOM 874 N N . THR A 1 107 ? -18.393 -7.411 -3.959 1.00 64.06 107 THR A N 1
ATOM 875 C CA . THR A 1 107 ? -19.599 -6.605 -4.202 1.00 64.06 107 THR A CA 1
ATOM 876 C C . THR A 1 107 ? -19.765 -5.495 -3.155 1.00 64.06 107 THR A C 1
ATOM 878 O O . THR A 1 107 ? -19.295 -5.604 -2.017 1.00 64.06 107 THR A O 1
ATOM 881 N N . ASP A 1 108 ? -20.495 -4.435 -3.505 1.00 66.50 108 ASP A N 1
ATOM 882 C CA . ASP A 1 108 ? -20.817 -3.341 -2.575 1.00 66.50 108 ASP A CA 1
ATOM 883 C C . ASP A 1 108 ? -21.450 -3.855 -1.266 1.00 66.50 108 ASP A C 1
ATOM 885 O O . ASP A 1 108 ? -21.204 -3.310 -0.186 1.00 66.50 108 ASP A O 1
ATOM 889 N N . ALA A 1 109 ? -22.197 -4.963 -1.341 1.00 67.69 109 ALA A N 1
ATOM 890 C CA . ALA A 1 109 ? -22.759 -5.659 -0.187 1.00 67.69 109 ALA A CA 1
ATOM 891 C C . ALA A 1 109 ? -21.669 -6.205 0.754 1.00 67.69 109 ALA A C 1
ATOM 893 O O . ALA A 1 109 ? -21.710 -5.952 1.961 1.00 67.69 109 ALA A O 1
ATOM 894 N N . HIS A 1 110 ? -20.639 -6.869 0.219 1.00 71.81 110 HIS A N 1
ATOM 895 C CA . HIS A 1 110 ? -19.500 -7.316 1.022 1.00 71.81 110 HIS A CA 1
ATOM 896 C C . HIS A 1 110 ? -18.772 -6.149 1.695 1.00 71.81 110 HIS A C 1
ATOM 898 O O . HIS A 1 110 ? -18.373 -6.239 2.859 1.00 71.81 110 HIS A O 1
ATOM 904 N N . GLN A 1 111 ? -18.607 -5.027 0.989 1.00 69.44 111 GLN A N 1
ATOM 905 C CA . GLN A 1 111 ? -17.962 -3.844 1.559 1.00 69.44 111 GLN A CA 1
ATOM 906 C C . GLN A 1 111 ? -18.780 -3.247 2.711 1.00 69.44 111 GLN A C 1
ATOM 908 O O . GLN A 1 111 ? -18.212 -2.868 3.743 1.00 69.44 111 GLN A O 1
ATOM 913 N N . ALA A 1 112 ? -20.108 -3.202 2.572 1.00 72.94 112 ALA A N 1
ATOM 914 C CA . ALA A 1 112 ? -21.015 -2.764 3.628 1.00 72.94 112 ALA A CA 1
ATOM 915 C C . ALA A 1 112 ? -20.935 -3.677 4.866 1.00 72.94 112 ALA A C 1
ATOM 917 O O . ALA A 1 112 ? -20.852 -3.179 5.997 1.00 72.94 112 ALA A O 1
ATOM 918 N N . LEU A 1 113 ? -20.868 -4.997 4.660 1.00 75.44 113 LEU A N 1
ATOM 919 C CA . LEU A 1 113 ? -20.726 -5.984 5.731 1.00 75.44 113 LEU A CA 1
ATOM 920 C C . LEU A 1 113 ? -19.400 -5.816 6.488 1.00 75.44 113 LEU A C 1
ATOM 922 O O . LEU A 1 113 ? -19.384 -5.702 7.717 1.00 75.44 113 LEU A O 1
ATOM 926 N N . LEU A 1 114 ? -18.288 -5.684 5.760 1.00 76.25 114 LEU A N 1
ATOM 927 C CA . LEU A 1 114 ? -16.969 -5.421 6.345 1.00 76.25 114 LEU A CA 1
ATOM 928 C C . LEU A 1 114 ? -16.957 -4.132 7.165 1.00 76.25 114 LEU A C 1
ATOM 930 O O . LEU A 1 114 ? -16.412 -4.098 8.273 1.00 76.25 114 LEU A O 1
ATOM 934 N N . ARG A 1 115 ? -17.603 -3.074 6.666 1.00 75.44 115 ARG A N 1
ATOM 935 C CA . ARG A 1 115 ? -17.720 -1.801 7.384 1.00 75.44 115 ARG A CA 1
ATOM 936 C C . ARG A 1 115 ? -18.504 -1.957 8.687 1.00 75.44 115 ARG A C 1
ATOM 938 O O . ARG A 1 115 ? -18.092 -1.411 9.716 1.00 75.44 115 ARG A O 1
ATOM 945 N N . LYS A 1 116 ? -19.603 -2.719 8.666 1.00 81.00 116 LYS A N 1
ATOM 946 C CA . LYS A 1 116 ? -20.425 -3.041 9.845 1.00 81.00 116 LYS A CA 1
ATOM 947 C C . LYS A 1 116 ? -19.602 -3.799 10.887 1.00 81.00 116 LYS A C 1
ATOM 949 O O . LYS A 1 116 ? -19.587 -3.394 12.051 1.00 81.00 116 LYS A O 1
ATOM 954 N N . TYR A 1 117 ? -18.878 -4.839 10.477 1.00 81.81 117 TYR A N 1
ATOM 955 C CA . TYR A 1 117 ? -18.040 -5.648 11.367 1.00 81.81 117 TYR A CA 1
ATOM 956 C C . TYR A 1 117 ? -16.908 -4.829 11.985 1.00 81.81 117 TYR A C 1
ATOM 958 O O . TYR A 1 117 ? -16.764 -4.798 13.205 1.00 81.81 117 TYR A O 1
ATOM 966 N N . CYS A 1 118 ? -16.180 -4.064 11.172 1.00 79.19 118 CYS A N 1
ATOM 967 C CA . CYS A 1 118 ? -15.082 -3.232 11.660 1.00 79.19 118 CYS A CA 1
ATOM 968 C C . CYS A 1 118 ? -15.567 -2.140 12.613 1.00 79.19 118 CYS A C 1
ATOM 970 O O . CYS A 1 118 ? -14.911 -1.871 13.612 1.00 79.19 118 CYS A O 1
ATOM 972 N N . SER A 1 119 ? -16.743 -1.558 12.365 1.00 82.25 119 SER A N 1
ATOM 973 C CA . SER A 1 119 ? -17.339 -0.577 13.280 1.00 82.25 119 SER A CA 1
ATOM 974 C C . SER A 1 119 ? -17.702 -1.194 14.633 1.00 82.25 119 SER A C 1
ATOM 976 O O . SER A 1 119 ? -17.541 -0.547 15.666 1.00 82.25 119 SER A O 1
ATOM 978 N N . LYS A 1 120 ? -18.198 -2.438 14.653 1.00 84.81 120 LYS A N 1
ATOM 979 C CA . LYS A 1 120 ? -18.497 -3.160 15.900 1.00 84.81 120 LYS A CA 1
ATOM 980 C C . LYS A 1 120 ? -17.219 -3.493 16.672 1.00 84.81 120 LYS A C 1
ATOM 982 O O . LYS A 1 120 ? -17.138 -3.168 17.853 1.00 84.81 120 LYS A O 1
ATOM 987 N N . ILE A 1 121 ? -16.214 -4.042 15.988 1.00 85.00 121 ILE A N 1
ATOM 988 C CA . ILE A 1 121 ? -14.912 -4.377 16.582 1.00 85.00 121 ILE A CA 1
ATOM 989 C C . ILE A 1 121 ? -14.223 -3.113 17.114 1.00 85.00 121 ILE A C 1
ATOM 991 O O . ILE A 1 121 ? -13.746 -3.110 18.243 1.00 85.00 121 ILE A O 1
ATOM 995 N N . ALA A 1 122 ? -14.234 -2.009 16.361 1.00 83.38 122 ALA A N 1
ATOM 996 C CA . ALA A 1 122 ? -13.649 -0.740 16.794 1.00 83.38 122 ALA A CA 1
ATOM 997 C C . ALA A 1 122 ? -14.311 -0.187 18.065 1.00 83.38 122 ALA A C 1
ATOM 999 O O . ALA A 1 122 ? -13.609 0.278 18.957 1.00 83.38 122 ALA A O 1
ATOM 1000 N N . ARG A 1 123 ? -15.645 -0.266 18.186 1.00 85.88 123 ARG A N 1
ATOM 1001 C CA . ARG A 1 123 ? -16.349 0.150 19.414 1.00 85.88 123 ARG A CA 1
ATOM 1002 C C . ARG A 1 123 ? -15.976 -0.715 20.612 1.00 85.88 123 ARG A C 1
ATOM 1004 O O . ARG A 1 123 ? -15.787 -0.186 21.701 1.00 85.88 123 ARG A O 1
ATOM 1011 N N . TRP A 1 124 ? -15.866 -2.023 20.410 1.00 88.88 124 TRP A N 1
ATOM 1012 C CA . TRP A 1 124 ? -15.446 -2.946 21.460 1.00 88.88 124 TRP A CA 1
ATOM 1013 C C . TRP A 1 124 ? -13.992 -2.692 21.895 1.00 88.88 124 TRP A C 1
ATOM 1015 O O . TRP A 1 124 ? -13.712 -2.607 23.090 1.00 88.88 124 TRP A O 1
ATOM 1025 N N . LEU A 1 125 ? -13.087 -2.446 20.943 1.00 85.94 125 LEU A N 1
ATOM 1026 C CA . LEU A 1 125 ? -11.660 -2.216 21.197 1.00 85.94 125 LEU A CA 1
ATOM 1027 C C . LEU A 1 125 ? -11.353 -1.048 22.139 1.00 85.94 125 LEU A C 1
ATOM 1029 O O . LEU A 1 125 ? -10.333 -1.095 22.833 1.00 85.94 125 LEU A O 1
ATOM 1033 N N . ILE A 1 126 ? -12.217 -0.026 22.163 1.00 85.94 126 ILE A N 1
ATOM 1034 C CA . ILE A 1 126 ? -12.093 1.149 23.042 1.00 85.94 126 ILE A CA 1
ATOM 1035 C C . ILE A 1 126 ? -12.132 0.738 24.520 1.00 85.94 126 ILE A C 1
ATOM 1037 O O . ILE A 1 126 ? -11.456 1.352 25.342 1.00 85.94 126 ILE A O 1
ATOM 1041 N N . HIS A 1 127 ? -12.904 -0.297 24.857 1.00 86.50 127 HIS A N 1
ATOM 1042 C CA . HIS A 1 127 ? -13.143 -0.719 26.241 1.00 86.50 127 HIS A CA 1
ATOM 1043 C C . HIS A 1 127 ? -12.531 -2.081 26.587 1.00 86.50 127 HIS A C 1
ATOM 1045 O O . HIS A 1 127 ? -12.404 -2.399 27.767 1.00 86.50 127 HIS A O 1
ATOM 1051 N N . ALA A 1 128 ? -12.144 -2.863 25.581 1.00 87.31 128 ALA A N 1
ATOM 1052 C CA . ALA A 1 128 ? -11.543 -4.177 25.756 1.00 87.31 128 ALA A CA 1
ATOM 1053 C C . ALA A 1 128 ? -10.167 -4.104 26.440 1.00 87.31 128 ALA A C 1
ATOM 1055 O O . ALA A 1 128 ? -9.375 -3.191 26.182 1.00 87.31 128 ALA A O 1
ATOM 1056 N N . LYS A 1 129 ? -9.854 -5.091 27.272 1.00 86.56 129 LYS A N 1
ATOM 1057 C CA . LYS A 1 129 ? -8.525 -5.360 27.835 1.00 86.56 129 LYS A CA 1
ATOM 1058 C C . LYS A 1 129 ? -7.780 -6.378 26.970 1.00 86.56 129 LYS A C 1
ATOM 1060 O O . LYS A 1 129 ? -8.369 -6.980 26.078 1.00 86.56 129 LYS A O 1
ATOM 1065 N N . GLU A 1 130 ? -6.472 -6.506 27.174 1.00 85.62 130 GLU A N 1
ATOM 1066 C CA . GLU A 1 130 ? -5.712 -7.591 26.538 1.00 85.62 130 GLU A CA 1
ATOM 1067 C C . GLU A 1 130 ? -6.332 -8.944 26.917 1.00 85.62 130 GLU A C 1
ATOM 1069 O O . GLU A 1 130 ? -6.826 -9.097 28.034 1.00 85.62 130 GLU A O 1
ATOM 1074 N N . ASP A 1 131 ? -6.362 -9.862 25.953 1.00 84.88 131 ASP A N 1
ATOM 1075 C CA . ASP A 1 131 ? -6.967 -11.198 26.015 1.00 84.88 131 ASP A CA 1
ATOM 1076 C C . ASP A 1 131 ? -8.509 -11.227 26.086 1.00 84.88 131 ASP A C 1
ATOM 1078 O O . ASP A 1 131 ? -9.114 -12.300 26.144 1.00 84.88 131 ASP A O 1
ATOM 1082 N N . ASP A 1 132 ? -9.185 -10.070 26.020 1.00 87.75 132 ASP A N 1
ATOM 1083 C CA . ASP A 1 132 ? -10.640 -10.050 25.861 1.00 87.75 132 ASP A CA 1
ATOM 1084 C C . ASP A 1 132 ? -11.032 -10.594 24.480 1.00 87.75 132 ASP A C 1
ATOM 1086 O O . ASP A 1 132 ? -10.407 -10.296 23.456 1.00 87.75 132 ASP A O 1
ATOM 1090 N N . VAL A 1 133 ? -12.151 -11.321 24.441 1.00 88.69 133 VAL A N 1
ATOM 1091 C CA . VAL A 1 133 ? -12.695 -11.926 23.222 1.00 88.69 133 VAL A CA 1
ATOM 1092 C C . VAL A 1 133 ? -14.018 -11.266 22.834 1.00 88.69 133 VAL A C 1
ATOM 1094 O O . VAL A 1 133 ? -14.920 -11.080 23.651 1.00 88.69 133 VAL A O 1
ATOM 1097 N N . PHE A 1 134 ? -14.150 -10.943 21.552 1.00 86.62 134 PHE A N 1
ATOM 1098 C CA . PHE A 1 134 ? -15.358 -10.444 20.914 1.00 86.62 134 PHE A CA 1
ATOM 1099 C C . PHE A 1 134 ? -15.916 -11.488 19.957 1.00 86.62 134 PHE A C 1
ATOM 1101 O O . PHE A 1 134 ? -15.236 -11.920 19.030 1.00 86.62 134 PHE A O 1
ATOM 1108 N N . THR A 1 135 ? -17.176 -11.863 20.158 1.00 85.06 135 THR A N 1
ATOM 1109 C CA . THR A 1 135 ? -17.878 -12.820 19.298 1.00 85.06 135 THR A CA 1
ATOM 1110 C C . THR A 1 135 ? -18.963 -12.094 18.517 1.00 85.06 135 THR A C 1
ATOM 1112 O O . THR A 1 135 ? -19.769 -11.361 19.092 1.00 85.06 135 THR A O 1
ATOM 1115 N N . LEU A 1 136 ? -18.977 -12.284 17.201 1.00 81.06 136 LEU A N 1
ATOM 1116 C CA . LEU A 1 136 ? -19.944 -11.687 16.296 1.00 81.06 136 LEU A CA 1
ATOM 1117 C C . LEU A 1 136 ? -20.610 -12.770 15.450 1.00 81.06 136 LEU A C 1
ATOM 1119 O O . LEU A 1 136 ? -19.963 -13.400 14.618 1.00 81.06 136 LEU A O 1
ATOM 1123 N N . GLU A 1 137 ? -21.917 -12.933 15.621 1.00 77.81 137 GLU A N 1
ATOM 1124 C CA . GLU A 1 137 ? -22.715 -13.789 14.746 1.00 77.81 137 GLU A CA 1
ATOM 1125 C C . GLU A 1 137 ? -22.834 -13.157 13.354 1.00 77.81 137 GLU A C 1
ATOM 1127 O O . GLU A 1 137 ? -23.200 -11.980 13.198 1.00 77.81 137 GLU A O 1
ATOM 1132 N N . LYS A 1 138 ? -22.516 -13.949 12.331 1.00 72.25 138 LYS A N 1
ATOM 1133 C CA . LYS A 1 138 ? -22.779 -13.623 10.936 1.00 72.25 138 LYS A CA 1
ATOM 1134 C C . LYS A 1 138 ? -24.255 -13.906 10.661 1.00 72.25 138 LYS A C 1
ATOM 1136 O O . LYS A 1 138 ? -24.618 -14.965 10.166 1.00 72.25 138 LYS A O 1
ATOM 1141 N N . HIS A 1 139 ? -25.132 -12.977 11.034 1.00 59.75 139 HIS A N 1
ATOM 1142 C CA . HIS A 1 139 ? -26.513 -13.035 10.557 1.00 59.75 139 HIS A CA 1
ATOM 1143 C C . HIS A 1 139 ? -26.508 -12.760 9.055 1.00 59.75 139 HIS A C 1
ATOM 1145 O O . HIS A 1 139 ? -26.320 -11.614 8.648 1.00 59.75 139 HIS A O 1
ATOM 1151 N N . LEU A 1 140 ? -26.657 -13.823 8.270 1.00 56.22 140 LEU A N 1
ATOM 1152 C CA . LEU A 1 140 ? -27.016 -13.748 6.864 1.00 56.22 140 LEU A CA 1
ATOM 1153 C C . LEU A 1 140 ? -28.522 -13.489 6.827 1.00 56.22 140 LEU A C 1
ATOM 1155 O O . LEU A 1 140 ? -29.311 -14.379 7.145 1.00 56.22 140 LEU A O 1
ATOM 1159 N N . ASP A 1 141 ? -28.921 -12.258 6.512 1.00 52.22 141 ASP A N 1
ATOM 1160 C CA . ASP A 1 141 ? -30.291 -12.029 6.056 1.00 52.22 141 ASP A CA 1
ATOM 1161 C C . ASP A 1 141 ? -30.461 -12.701 4.682 1.00 52.22 141 ASP A C 1
ATOM 1163 O O . ASP A 1 141 ? -29.489 -12.889 3.944 1.00 52.22 141 ASP A O 1
ATOM 1167 N N . ASP A 1 142 ? -31.690 -13.093 4.350 1.00 41.44 142 ASP A N 1
ATOM 1168 C CA . ASP A 1 142 ? -32.021 -13.829 3.126 1.00 41.44 142 ASP A CA 1
ATOM 1169 C C . ASP A 1 142 ? -31.522 -13.051 1.884 1.00 41.44 142 ASP A C 1
ATOM 1171 O O . ASP A 1 142 ? -32.056 -11.997 1.533 1.00 41.44 142 ASP A O 1
ATOM 1175 N N . GLY A 1 143 ? -30.435 -13.531 1.264 1.00 50.97 143 GLY A N 1
ATOM 1176 C CA . GLY A 1 143 ? -29.771 -12.893 0.118 1.00 50.97 143 GLY A CA 1
ATOM 1177 C C . GLY A 1 143 ? -28.457 -12.135 0.388 1.00 50.97 143 GLY A C 1
ATOM 1178 O O . GLY A 1 143 ? -27.895 -11.594 -0.567 1.00 50.97 143 GLY A O 1
ATOM 1179 N N . GLU A 1 144 ? -27.927 -12.087 1.619 1.00 55.66 144 GLU A N 1
ATOM 1180 C CA . GLU A 1 144 ? -26.569 -11.562 1.862 1.00 55.66 144 GLU A CA 1
ATOM 1181 C C . GLU A 1 144 ? -25.481 -12.554 1.416 1.00 55.66 144 GLU A C 1
ATOM 1183 O O . GLU A 1 144 ? -25.595 -13.767 1.581 1.00 55.66 144 GLU A O 1
ATOM 1188 N N . VAL A 1 145 ? -24.403 -12.023 0.831 1.00 57.12 145 VAL A N 1
ATOM 1189 C CA . VAL A 1 145 ? -23.287 -12.831 0.332 1.00 57.12 145 VAL A CA 1
ATOM 1190 C C . VAL A 1 145 ? -22.316 -13.123 1.478 1.00 57.12 145 VAL A C 1
ATOM 1192 O O . VAL A 1 145 ? -21.822 -12.212 2.147 1.00 57.12 145 VAL A O 1
ATOM 1195 N N . GLU A 1 146 ? -22.063 -14.407 1.715 1.00 64.69 146 GLU A N 1
ATOM 1196 C CA . GLU A 1 146 ? -21.238 -14.882 2.819 1.00 64.69 146 GLU A CA 1
ATOM 1197 C C . GLU A 1 146 ? -19.743 -14.663 2.541 1.00 64.69 146 GLU A C 1
ATOM 1199 O O . GLU A 1 146 ? -19.193 -15.136 1.546 1.00 64.69 146 GLU A O 1
ATOM 1204 N N . LEU A 1 147 ? -19.066 -13.949 3.448 1.00 68.69 147 LEU A N 1
ATOM 1205 C CA . LEU A 1 147 ? -17.606 -13.879 3.456 1.00 68.69 147 LEU A CA 1
ATOM 1206 C C . LEU A 1 147 ? -17.045 -15.048 4.257 1.00 68.69 147 LEU A C 1
ATOM 1208 O O . LEU A 1 147 ? -17.346 -15.213 5.448 1.00 68.69 147 LEU A O 1
ATOM 1212 N N . SER A 1 148 ? -16.161 -15.800 3.609 1.00 69.12 148 SER A N 1
ATOM 1213 C CA . SER A 1 148 ? -15.435 -16.889 4.245 1.00 69.12 148 SER A CA 1
ATOM 1214 C C . SER A 1 148 ? -14.611 -16.368 5.437 1.00 69.12 148 SER A C 1
ATOM 1216 O O . SER A 1 148 ? -14.139 -15.218 5.451 1.00 69.12 148 SER A O 1
ATOM 1218 N N . ASN A 1 149 ? -14.465 -17.192 6.478 1.00 71.44 149 ASN A N 1
ATOM 1219 C CA . ASN A 1 149 ? -13.719 -16.822 7.687 1.00 71.44 149 ASN A CA 1
ATOM 1220 C C . ASN A 1 149 ? -12.256 -16.474 7.378 1.00 71.44 149 ASN A C 1
ATOM 1222 O O . ASN A 1 149 ? -11.671 -15.609 8.026 1.00 71.44 149 ASN A O 1
ATOM 1226 N N . GLU A 1 150 ? -11.694 -17.076 6.338 1.00 66.88 150 GLU A N 1
ATOM 1227 C CA . GLU A 1 150 ? -10.340 -16.863 5.833 1.00 66.88 150 GLU A CA 1
ATOM 1228 C C . GLU A 1 150 ? -10.151 -15.435 5.316 1.00 66.88 150 GLU A C 1
ATOM 1230 O O . GLU A 1 150 ? -9.181 -14.749 5.660 1.00 66.88 150 GLU A O 1
ATOM 1235 N N . VAL A 1 151 ? -11.105 -14.970 4.506 1.00 67.88 151 VAL A N 1
ATOM 1236 C CA . VAL A 1 151 ? -11.094 -13.615 3.953 1.00 67.88 151 VAL A CA 1
ATOM 1237 C C . VAL A 1 151 ? -11.252 -12.608 5.086 1.00 67.88 151 VAL A C 1
ATOM 1239 O O . VAL A 1 151 ? -10.469 -11.663 5.184 1.00 67.88 151 VAL A O 1
ATOM 1242 N N . LEU A 1 152 ? -12.203 -12.837 5.994 1.00 73.44 152 LEU A N 1
ATOM 1243 C CA . LEU A 1 152 ? -12.392 -11.980 7.165 1.00 73.44 152 LEU A CA 1
ATOM 1244 C C . LEU A 1 152 ? -11.136 -11.920 8.034 1.00 73.44 152 LEU A C 1
ATOM 1246 O O . LEU A 1 152 ? -10.719 -10.824 8.408 1.00 73.44 152 LEU A O 1
ATOM 1250 N N . HIS A 1 153 ? -10.498 -13.061 8.299 1.00 75.81 153 HIS A N 1
ATOM 1251 C CA . HIS A 1 153 ? -9.275 -13.127 9.088 1.00 75.81 153 HIS A CA 1
ATOM 1252 C C . HIS A 1 153 ? -8.194 -12.225 8.481 1.00 75.81 153 HIS A C 1
ATOM 1254 O O . HIS A 1 153 ? -7.679 -11.338 9.161 1.00 75.81 153 HIS A O 1
ATOM 1260 N N . ARG A 1 154 ? -7.900 -12.376 7.181 1.00 69.62 154 ARG A N 1
ATOM 1261 C CA . ARG A 1 154 ? -6.888 -11.563 6.478 1.00 69.62 154 ARG A CA 1
ATOM 1262 C C . ARG A 1 154 ? -7.188 -10.075 6.502 1.00 69.62 154 ARG A C 1
ATOM 1264 O O . ARG A 1 154 ? -6.283 -9.268 6.721 1.00 69.62 154 ARG A O 1
ATOM 1271 N N . ILE A 1 155 ? -8.441 -9.705 6.256 1.00 70.19 155 ILE A N 1
ATOM 1272 C CA . ILE A 1 155 ? -8.843 -8.300 6.240 1.00 70.19 155 ILE A CA 1
ATOM 1273 C C . ILE A 1 155 ? -8.656 -7.689 7.620 1.00 70.19 155 ILE A C 1
ATOM 1275 O O . ILE A 1 155 ? -8.136 -6.582 7.729 1.00 70.19 155 ILE A O 1
ATOM 1279 N N . LEU A 1 156 ? -9.064 -8.402 8.668 1.00 76.38 156 LEU A N 1
ATOM 1280 C CA . LEU A 1 156 ? -9.023 -7.906 10.036 1.00 76.38 156 LEU A CA 1
ATOM 1281 C C . LEU A 1 156 ? -7.591 -7.783 10.561 1.00 76.38 156 LEU A C 1
ATOM 1283 O O . LEU A 1 156 ? -7.263 -6.726 11.100 1.00 76.38 156 LEU A O 1
ATOM 1287 N N . ILE A 1 157 ? -6.721 -8.779 10.332 1.00 76.00 157 ILE A N 1
ATOM 1288 C CA . ILE A 1 157 ? -5.311 -8.683 10.752 1.00 76.00 157 ILE A CA 1
ATOM 1289 C C . ILE A 1 157 ? -4.589 -7.533 10.046 1.00 76.00 157 ILE A C 1
ATOM 1291 O O . ILE A 1 157 ? -3.828 -6.820 10.686 1.00 76.00 157 ILE A O 1
ATOM 1295 N N . ASN A 1 158 ? -4.857 -7.285 8.760 1.00 67.62 158 ASN A N 1
ATOM 1296 C CA . ASN A 1 158 ? -4.225 -6.179 8.032 1.00 67.62 158 ASN A CA 1
ATOM 1297 C C . ASN A 1 158 ? -4.814 -4.807 8.391 1.00 67.62 158 ASN A C 1
ATOM 1299 O O . ASN A 1 158 ? -4.193 -3.784 8.121 1.00 67.62 158 ASN A O 1
ATOM 1303 N N . ARG A 1 159 ? -6.025 -4.771 8.953 1.00 68.06 159 ARG A N 1
ATOM 1304 C CA . ARG A 1 159 ? -6.764 -3.535 9.235 1.00 68.06 159 ARG A CA 1
ATOM 1305 C C . ARG A 1 159 ? -6.579 -3.022 10.654 1.00 68.06 159 ARG A C 1
ATOM 1307 O O . ARG A 1 159 ? -6.698 -1.820 10.876 1.00 68.06 159 ARG A O 1
ATOM 1314 N N . ILE A 1 160 ? -6.411 -3.922 11.616 1.00 72.81 160 ILE A N 1
ATOM 1315 C CA . ILE A 1 160 ? -6.445 -3.594 13.037 1.00 72.81 160 ILE A CA 1
ATOM 1316 C C . ILE A 1 160 ? -5.241 -4.256 13.705 1.00 72.81 160 ILE A C 1
ATOM 1318 O O . ILE A 1 160 ? -5.138 -5.481 13.756 1.00 72.81 160 ILE A O 1
ATOM 1322 N N . ASP A 1 161 ? -4.336 -3.434 14.233 1.00 73.31 161 ASP A N 1
ATOM 1323 C CA . ASP A 1 161 ? -3.044 -3.894 14.753 1.00 73.31 161 ASP A CA 1
ATOM 1324 C C . ASP A 1 161 ? -3.151 -4.669 16.073 1.00 73.31 161 ASP A C 1
ATOM 1326 O O . ASP A 1 161 ? -2.356 -5.565 16.325 1.00 73.31 161 ASP A O 1
ATOM 1330 N N . ASN A 1 162 ? -4.161 -4.383 16.896 1.00 83.06 162 ASN A N 1
ATOM 1331 C CA . ASN A 1 162 ? -4.276 -4.931 18.256 1.00 83.06 162 ASN A CA 1
ATOM 1332 C C . ASN A 1 162 ? -5.329 -6.042 18.370 1.00 83.06 162 ASN A C 1
ATOM 1334 O O . ASN A 1 162 ? -5.973 -6.183 19.411 1.00 83.06 162 ASN A O 1
ATOM 1338 N N . ILE A 1 163 ? -5.565 -6.785 17.287 1.00 85.81 163 ILE A N 1
ATOM 1339 C CA . ILE A 1 163 ? -6.481 -7.929 17.295 1.00 85.81 163 ILE A CA 1
ATOM 1340 C C . ILE A 1 163 ? -5.888 -9.163 16.631 1.00 85.81 163 ILE A C 1
ATOM 1342 O O . ILE A 1 163 ? -5.010 -9.061 15.768 1.00 85.81 163 ILE A O 1
ATOM 1346 N N . TRP A 1 164 ? -6.462 -10.309 16.989 1.00 83.75 164 TRP A N 1
ATOM 1347 C CA . TRP A 1 164 ? -6.259 -11.588 16.334 1.00 83.75 164 TRP A CA 1
ATOM 1348 C C . TRP A 1 164 ? -7.598 -12.319 16.135 1.00 83.75 164 TRP A C 1
ATOM 1350 O O . TRP A 1 164 ? -8.261 -12.661 17.114 1.00 83.75 164 TRP A O 1
ATOM 1360 N N . PRO A 1 165 ? -8.050 -12.550 14.890 1.00 83.69 165 PRO A N 1
ATOM 1361 C CA . PRO A 1 165 ? -9.233 -13.362 14.631 1.00 83.69 165 PRO A CA 1
ATOM 1362 C C . PRO A 1 165 ? -8.933 -14.845 14.892 1.00 83.69 165 PRO A C 1
ATOM 1364 O O . PRO A 1 165 ? -7.952 -15.382 14.381 1.00 83.69 165 PRO A O 1
ATOM 1367 N N . GLN A 1 166 ? -9.776 -15.524 15.665 1.00 79.69 166 GLN A N 1
ATOM 1368 C CA . GLN A 1 166 ? -9.617 -16.947 15.969 1.00 79.69 166 GLN A CA 1
ATOM 1369 C C . GLN A 1 166 ? -10.368 -17.825 14.951 1.00 79.69 166 GLN A C 1
ATOM 1371 O O . GLN A 1 166 ? -11.408 -17.405 14.434 1.00 79.69 166 GLN A O 1
ATOM 1376 N N . PRO A 1 167 ? -9.870 -19.042 14.652 1.00 69.12 167 PRO A N 1
ATOM 1377 C CA . PRO A 1 167 ? -10.615 -20.007 13.852 1.00 69.12 167 PRO A CA 1
ATOM 1378 C C . PRO A 1 167 ? -11.904 -20.390 14.589 1.00 69.12 167 PRO A C 1
ATOM 1380 O O . PRO A 1 167 ? -11.880 -20.780 15.754 1.00 69.12 167 PRO A O 1
ATOM 1383 N N . SER A 1 168 ? -13.033 -20.245 13.908 1.00 69.75 168 SER A N 1
ATOM 1384 C CA . SER A 1 168 ? -14.374 -20.440 14.457 1.00 69.75 168 SER A CA 1
ATOM 1385 C C . SER A 1 168 ? -15.269 -21.085 13.397 1.00 69.75 168 SER A C 1
ATOM 1387 O O . SER A 1 168 ? -14.887 -21.169 12.229 1.00 69.75 168 SER A O 1
ATOM 1389 N N . ALA A 1 169 ? -16.455 -21.544 13.801 1.00 69.50 169 ALA A N 1
ATOM 1390 C CA . ALA A 1 169 ? -17.480 -22.004 12.870 1.00 69.50 169 ALA A CA 1
ATOM 1391 C C . ALA A 1 169 ? -17.836 -20.899 11.857 1.00 69.50 169 ALA A C 1
ATOM 1393 O O . ALA A 1 169 ? -17.758 -19.709 12.179 1.00 69.50 169 ALA A O 1
ATOM 1394 N N . ASP A 1 170 ? -18.258 -21.278 10.649 1.00 67.94 170 ASP A N 1
ATOM 1395 C CA . ASP A 1 170 ? -18.501 -20.335 9.545 1.00 67.94 170 ASP A CA 1
ATOM 1396 C C . ASP A 1 170 ? -19.484 -19.218 9.899 1.00 67.94 170 ASP A C 1
ATOM 1398 O O . ASP A 1 170 ? -19.292 -18.077 9.487 1.00 67.94 170 ASP A O 1
ATOM 1402 N N . ASN A 1 171 ? -20.437 -19.492 10.787 1.00 71.75 171 ASN A N 1
ATOM 1403 C CA . ASN A 1 171 ? -21.464 -18.533 11.188 1.00 71.75 171 ASN A CA 1
ATOM 1404 C C . ASN A 1 171 ? -21.013 -17.532 12.263 1.00 71.75 171 ASN A C 1
ATOM 1406 O O . ASN A 1 171 ? -21.783 -16.644 12.629 1.00 71.75 171 ASN A O 1
ATOM 1410 N N . VAL A 1 172 ? -19.804 -17.660 12.818 1.00 79.50 172 VAL A N 1
ATOM 1411 C CA . VAL A 1 172 ? -19.367 -16.846 13.959 1.00 79.50 172 VAL A CA 1
ATOM 1412 C C . VAL A 1 172 ? -17.947 -16.345 13.750 1.00 79.50 172 VAL A C 1
ATOM 1414 O O . VAL A 1 172 ? -17.010 -17.123 13.607 1.00 79.50 172 VAL A O 1
ATOM 1417 N N . LEU A 1 173 ? -17.779 -15.026 13.802 1.00 80.75 173 LEU A N 1
ATOM 1418 C CA . LEU A 1 173 ? -16.481 -14.367 13.812 1.00 80.75 173 LEU A CA 1
ATOM 1419 C C . LEU A 1 173 ? -16.040 -14.130 15.262 1.00 80.75 173 LEU A C 1
ATOM 1421 O O . LEU A 1 173 ? -16.687 -13.375 15.990 1.00 80.75 173 LEU A O 1
ATOM 1425 N N . ILE A 1 174 ? -14.921 -14.732 15.662 1.00 84.00 174 ILE A N 1
ATOM 1426 C CA . ILE A 1 174 ? -14.312 -14.542 16.985 1.00 84.00 174 ILE A CA 1
ATOM 1427 C C . ILE A 1 174 ? -13.040 -13.709 16.823 1.00 84.00 174 ILE A C 1
ATOM 1429 O O . ILE A 1 174 ? -12.190 -14.019 15.990 1.00 84.00 174 ILE A O 1
ATOM 1433 N N . VAL A 1 175 ? -12.911 -12.638 17.602 1.00 86.56 175 VAL A N 1
ATOM 1434 C CA . VAL A 1 175 ? -11.771 -11.716 17.568 1.00 86.56 175 VAL A CA 1
ATOM 1435 C C . VAL A 1 175 ? -11.252 -11.498 18.979 1.00 86.56 175 VAL A C 1
ATOM 1437 O O . VAL A 1 175 ? -11.993 -11.072 19.854 1.00 86.56 175 VAL A O 1
ATOM 1440 N N . GLU A 1 176 ? -9.971 -11.747 19.188 1.00 88.75 176 GLU A N 1
ATOM 1441 C CA . GLU A 1 176 ? -9.275 -11.536 20.454 1.00 88.75 176 GLU A CA 1
ATOM 1442 C C . GLU A 1 176 ? -8.486 -10.225 20.411 1.00 88.75 176 GLU A C 1
ATOM 1444 O O . GLU A 1 176 ? -7.937 -9.862 19.366 1.00 88.75 176 GLU A O 1
ATOM 1449 N N . LYS A 1 177 ? -8.423 -9.496 21.529 1.00 88.50 177 LYS A N 1
ATOM 1450 C CA . LYS A 1 177 ? -7.566 -8.316 21.664 1.00 88.50 177 LYS A CA 1
ATOM 1451 C C . LYS A 1 177 ? -6.189 -8.773 22.110 1.00 88.50 177 LYS A C 1
ATOM 1453 O O . LYS A 1 177 ? -6.032 -9.295 23.204 1.00 88.50 177 LYS A O 1
ATOM 1458 N N . VAL A 1 178 ? -5.188 -8.521 21.279 1.00 88.62 178 VAL A N 1
ATOM 1459 C CA . VAL A 1 178 ? -3.845 -9.071 21.472 1.00 88.62 178 VAL A CA 1
ATOM 1460 C C . VAL A 1 178 ? -2.818 -7.946 21.520 1.00 88.62 178 VAL A C 1
ATOM 1462 O O . VAL A 1 178 ? -2.920 -6.970 20.772 1.00 88.62 178 VAL A O 1
ATOM 1465 N N . SER A 1 179 ? -1.825 -8.077 22.402 1.00 85.62 179 SER A N 1
ATOM 1466 C CA . SER A 1 179 ? -0.705 -7.136 22.486 1.00 85.62 179 SER A CA 1
ATOM 1467 C C . SER A 1 179 ? 0.195 -7.221 21.238 1.00 85.62 179 SER A C 1
ATOM 1469 O O . SER A 1 179 ? 0.278 -8.277 20.602 1.00 85.62 179 SER A O 1
ATOM 1471 N N . PRO A 1 180 ? 0.929 -6.151 20.872 1.00 82.12 180 PRO A N 1
ATOM 1472 C CA . PRO A 1 180 ? 1.812 -6.171 19.701 1.00 82.12 180 PRO A CA 1
ATOM 1473 C C . PRO A 1 180 ? 2.871 -7.283 19.751 1.00 82.12 180 PRO A C 1
ATOM 1475 O O . PRO A 1 180 ? 3.168 -7.898 18.727 1.00 82.12 180 PRO A O 1
ATOM 1478 N N . SER A 1 181 ? 3.405 -7.576 20.943 1.00 81.31 181 SER A N 1
ATOM 1479 C CA . SER A 1 181 ? 4.387 -8.646 21.155 1.00 81.31 181 SER A CA 1
ATOM 1480 C C . SER A 1 181 ? 3.775 -10.021 20.901 1.00 81.31 181 SER A C 1
ATOM 1482 O O . SER A 1 181 ? 4.314 -10.807 20.126 1.00 81.31 181 SER A O 1
ATOM 1484 N N . ARG A 1 182 ? 2.596 -10.285 21.479 1.00 80.56 182 ARG A N 1
ATOM 1485 C CA . ARG A 1 182 ? 1.892 -11.559 21.306 1.00 80.56 182 ARG A CA 1
ATOM 1486 C C . ARG A 1 182 ? 1.414 -11.759 19.870 1.00 80.56 182 ARG A C 1
ATOM 1488 O O . ARG A 1 182 ? 1.459 -12.867 19.348 1.00 80.56 182 ARG A O 1
ATOM 1495 N N . ARG A 1 183 ? 1.017 -10.686 19.189 1.00 80.94 183 ARG A N 1
ATOM 1496 C CA . ARG A 1 183 ? 0.687 -10.721 17.762 1.00 80.94 183 ARG A CA 1
ATOM 1497 C C . ARG A 1 183 ? 1.886 -11.116 16.902 1.00 80.94 183 ARG A C 1
ATOM 1499 O O . ARG A 1 183 ? 1.708 -11.884 15.962 1.00 80.94 183 ARG A O 1
ATOM 1506 N N . ALA A 1 184 ? 3.083 -10.609 17.203 1.00 78.00 184 ALA A N 1
ATOM 1507 C CA . ALA A 1 184 ? 4.294 -10.992 16.481 1.00 78.00 184 ALA A CA 1
ATOM 1508 C C . ALA A 1 184 ? 4.609 -12.486 16.670 1.00 78.00 184 ALA A C 1
ATOM 1510 O O . ALA A 1 184 ? 4.873 -13.174 15.687 1.00 78.00 184 ALA A O 1
ATOM 1511 N N . GLU A 1 185 ? 4.474 -13.003 17.898 1.00 80.81 185 GLU A N 1
ATOM 1512 C CA . GLU A 1 185 ? 4.608 -14.440 18.184 1.00 80.81 185 GLU A CA 1
ATOM 1513 C C . GLU A 1 185 ? 3.593 -15.274 17.398 1.00 80.81 185 GLU A C 1
ATOM 1515 O O . GLU A 1 185 ? 3.956 -16.282 16.794 1.00 80.81 185 GLU A O 1
ATOM 1520 N N . LEU A 1 186 ? 2.324 -14.849 17.381 1.00 78.94 186 LEU A N 1
ATOM 1521 C CA . LEU A 1 186 ? 1.269 -15.531 16.638 1.00 78.94 186 LEU A CA 1
ATOM 1522 C C . LEU A 1 186 ? 1.550 -15.511 15.136 1.00 78.94 186 LEU A C 1
ATOM 1524 O O . LEU A 1 186 ? 1.401 -16.542 14.500 1.00 78.94 186 LEU A O 1
ATOM 1528 N N . MET A 1 187 ? 2.020 -14.397 14.569 1.00 72.38 187 MET A N 1
ATOM 1529 C CA . MET A 1 187 ? 2.412 -14.337 13.155 1.00 72.38 187 MET A CA 1
ATOM 1530 C C . MET A 1 187 ? 3.583 -15.267 12.817 1.00 72.38 187 MET A C 1
ATOM 1532 O O . MET A 1 187 ? 3.601 -15.826 11.725 1.00 72.38 187 MET A O 1
ATOM 1536 N N . GLU A 1 188 ? 4.544 -15.435 13.726 1.00 71.38 188 GLU A N 1
ATOM 1537 C CA . GLU A 1 188 ? 5.713 -16.300 13.524 1.00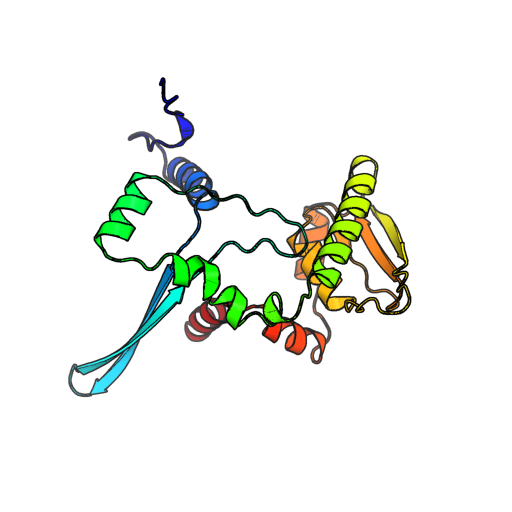 71.38 188 GLU A CA 1
ATOM 1538 C C . GLU A 1 188 ? 5.366 -17.794 13.645 1.00 71.38 188 GLU A C 1
ATOM 1540 O O . GLU A 1 188 ? 5.861 -18.611 12.871 1.00 71.38 188 GLU A O 1
ATOM 1545 N N . HIS A 1 189 ? 4.475 -18.150 14.577 1.00 67.44 189 HIS A N 1
ATOM 1546 C CA . HIS A 1 189 ? 4.050 -19.535 14.819 1.00 67.44 189 HIS A CA 1
ATOM 1547 C C . HIS A 1 189 ? 2.849 -19.962 13.967 1.00 67.44 189 HIS A C 1
ATOM 1549 O O . HIS A 1 189 ? 2.485 -21.143 13.953 1.00 67.44 189 HIS A O 1
ATOM 1555 N N . TRP A 1 190 ? 2.228 -19.030 13.244 1.00 62.25 190 TRP A N 1
ATOM 1556 C CA . TRP A 1 190 ? 1.132 -19.323 12.332 1.00 62.25 190 TRP A CA 1
ATOM 1557 C C . TRP A 1 190 ? 1.655 -19.986 11.057 1.00 62.25 190 TRP A C 1
ATOM 1559 O O . TRP A 1 190 ? 1.859 -19.358 10.021 1.00 62.25 190 TRP A O 1
ATOM 1569 N N . SER A 1 191 ? 1.852 -21.300 11.145 1.00 51.25 191 SER A N 1
ATOM 1570 C CA . SER A 1 191 ? 1.931 -22.189 9.989 1.00 51.25 191 SER A CA 1
ATOM 1571 C C . SER A 1 191 ? 0.524 -22.712 9.712 1.00 51.25 191 SER A C 1
ATOM 1573 O O . SER A 1 191 ? -0.012 -23.545 10.442 1.00 51.25 191 SER A O 1
ATOM 1575 N N . VAL A 1 192 ? -0.138 -22.153 8.700 1.00 49.22 192 VAL A N 1
ATOM 1576 C CA . VAL A 1 192 ? -1.433 -22.683 8.263 1.00 49.22 192 VAL A CA 1
ATOM 1577 C C . VAL A 1 192 ? -1.183 -23.987 7.531 1.00 49.22 192 VAL A C 1
ATOM 1579 O O . VAL A 1 192 ? -0.297 -24.049 6.684 1.00 49.22 192 VAL A O 1
ATOM 1582 N N . GLY A 1 193 ? -1.972 -25.012 7.857 1.00 45.81 193 GLY A N 1
ATOM 1583 C CA . GLY A 1 193 ? -2.014 -26.256 7.104 1.00 45.81 193 GLY A CA 1
ATOM 1584 C C . GLY A 1 193 ? -2.103 -25.970 5.607 1.00 45.81 193 GLY A C 1
ATOM 1585 O O . GLY A 1 193 ? -3.052 -25.344 5.131 1.00 45.81 193 GLY A O 1
ATOM 1586 N N . GLU A 1 194 ? -1.071 -26.406 4.892 1.00 43.34 194 GLU A N 1
ATOM 1587 C CA . GLU A 1 194 ? -0.992 -26.428 3.440 1.00 43.34 194 GLU A CA 1
ATOM 1588 C C . GLU A 1 194 ? -2.286 -27.036 2.891 1.00 43.34 194 GLU A C 1
ATOM 1590 O O . GLU A 1 194 ? -2.603 -28.186 3.188 1.00 43.34 194 GLU A O 1
ATOM 1595 N N . THR A 1 195 ? -3.070 -26.273 2.127 1.00 47.31 195 THR A N 1
ATOM 1596 C CA . THR A 1 195 ? -3.436 -26.627 0.737 1.00 47.31 195 THR A CA 1
ATOM 1597 C C . THR A 1 195 ? -4.581 -25.785 0.177 1.00 47.31 195 THR A C 1
ATOM 1599 O O . THR A 1 195 ? -4.524 -25.476 -1.013 1.00 47.31 195 THR A O 1
ATOM 1602 N N . ASP A 1 196 ? -5.570 -25.376 0.981 1.00 45.84 196 ASP A N 1
ATOM 1603 C CA . ASP A 1 196 ? -6.727 -24.601 0.482 1.00 45.84 196 ASP A CA 1
ATOM 1604 C C . ASP A 1 196 ? -6.635 -23.108 0.830 1.00 45.84 196 ASP A C 1
ATOM 1606 O O . ASP A 1 196 ? -6.801 -22.243 -0.030 1.00 45.84 196 ASP A O 1
ATOM 1610 N N . TYR A 1 197 ? -6.223 -22.795 2.063 1.00 47.97 197 TYR A N 1
ATOM 1611 C CA . TYR A 1 197 ? -6.035 -21.417 2.521 1.00 47.97 197 TYR A CA 1
ATOM 1612 C C . TYR A 1 197 ? -4.977 -20.673 1.700 1.00 47.97 197 TYR A C 1
ATOM 1614 O O . TYR A 1 197 ? -5.221 -19.565 1.235 1.00 47.97 197 TYR A O 1
ATOM 1622 N N . GLU A 1 198 ? -3.814 -21.284 1.459 1.00 50.06 198 GLU A N 1
ATOM 1623 C CA . GLU A 1 198 ? -2.738 -20.652 0.686 1.00 50.06 198 GLU A CA 1
ATOM 1624 C C . GLU A 1 198 ? -3.124 -20.399 -0.774 1.00 50.06 198 GLU A C 1
ATOM 1626 O O . GLU A 1 198 ? -2.819 -19.328 -1.294 1.00 50.06 198 GLU A O 1
ATOM 1631 N N . LYS A 1 199 ? -3.866 -21.312 -1.414 1.00 49.91 199 LYS A N 1
ATOM 1632 C CA . LYS A 1 199 ? -4.351 -21.120 -2.791 1.00 49.91 199 LYS A CA 1
ATOM 1633 C C . LYS A 1 199 ? -5.364 -19.986 -2.884 1.00 49.91 199 LYS A C 1
ATOM 1635 O O . LYS A 1 199 ? -5.275 -19.157 -3.790 1.00 49.91 199 LYS A O 1
ATOM 1640 N N . SER A 1 200 ? -6.293 -19.899 -1.928 1.00 48.69 200 SER A N 1
ATOM 1641 C CA . SER A 1 200 ? -7.192 -18.749 -1.828 1.00 48.69 200 SER A CA 1
ATOM 1642 C C . SER A 1 200 ? -6.392 -17.466 -1.582 1.00 48.69 200 SER A C 1
ATOM 1644 O O . SER A 1 200 ? -6.578 -16.492 -2.304 1.00 48.69 200 SER A O 1
ATOM 1646 N N . LEU A 1 201 ? -5.423 -17.468 -0.659 1.00 50.06 201 LEU A N 1
ATOM 1647 C CA . LEU A 1 201 ? -4.547 -16.326 -0.370 1.00 50.06 201 LEU A CA 1
ATOM 1648 C C . LEU A 1 201 ? -3.714 -15.843 -1.561 1.00 50.06 201 LEU A C 1
ATOM 1650 O O . LEU A 1 201 ? -3.516 -14.634 -1.700 1.00 50.06 201 LEU A O 1
ATOM 1654 N N . GLU A 1 202 ? -3.206 -16.749 -2.393 1.00 52.69 202 GLU A N 1
ATOM 1655 C CA . GLU A 1 202 ? -2.415 -16.411 -3.580 1.00 52.69 202 GLU A CA 1
ATOM 1656 C C . GLU A 1 202 ? -3.225 -15.594 -4.590 1.00 52.69 202 GLU A C 1
ATOM 1658 O O . GLU A 1 202 ? -2.694 -14.639 -5.167 1.00 52.69 202 GLU A O 1
ATOM 1663 N N . SER A 1 203 ? -4.527 -15.881 -4.715 1.00 50.03 203 SER A N 1
ATOM 1664 C CA . SER A 1 203 ? -5.455 -15.093 -5.539 1.00 50.03 203 SER A CA 1
ATOM 1665 C C . SER A 1 203 ? -5.679 -13.665 -5.009 1.00 50.03 203 SER A C 1
ATOM 1667 O O . SER A 1 203 ? -6.048 -12.764 -5.764 1.00 50.03 203 SER A O 1
ATOM 1669 N N . TYR A 1 204 ? -5.398 -13.421 -3.722 1.00 52.03 204 TYR A N 1
ATOM 1670 C CA . TYR A 1 204 ? -5.654 -12.150 -3.032 1.00 52.03 204 TYR A CA 1
ATOM 1671 C C . TYR A 1 204 ? -4.419 -11.246 -2.880 1.00 52.03 204 TYR A C 1
ATOM 1673 O O . TYR A 1 204 ? -4.530 -10.142 -2.349 1.00 52.03 204 TYR A O 1
ATOM 1681 N N . ARG A 1 205 ? -3.231 -11.675 -3.325 1.00 56.62 205 ARG A N 1
ATOM 1682 C CA . ARG A 1 205 ? -1.976 -10.910 -3.159 1.00 56.62 205 ARG A CA 1
ATOM 1683 C C . ARG A 1 205 ? -1.737 -9.830 -4.226 1.00 56.62 205 ARG A C 1
ATOM 1685 O O . ARG A 1 205 ? -0.912 -8.947 -3.990 1.00 56.62 205 ARG A O 1
ATOM 1692 N N . GLY A 1 206 ? -2.442 -9.853 -5.361 1.00 65.31 206 GLY A N 1
ATOM 1693 C CA . GLY A 1 206 ? -2.356 -8.813 -6.400 1.00 65.31 206 GLY A CA 1
ATOM 1694 C C . GLY A 1 206 ? -0.913 -8.477 -6.810 1.00 65.31 206 GLY A C 1
ATOM 1695 O O . GLY A 1 206 ? -0.130 -9.366 -7.141 1.00 65.31 206 GLY A O 1
ATOM 1696 N N . PHE A 1 207 ? -0.535 -7.194 -6.748 1.00 67.12 207 PHE A N 1
ATOM 1697 C CA . PHE A 1 207 ? 0.816 -6.716 -7.087 1.00 67.12 207 PHE A CA 1
ATOM 1698 C C . PHE A 1 207 ? 1.931 -7.284 -6.187 1.00 67.12 207 PHE A C 1
ATOM 1700 O O . PHE A 1 207 ? 3.062 -7.457 -6.642 1.00 67.12 207 PHE A O 1
ATOM 1707 N N . THR A 1 208 ? 1.627 -7.654 -4.940 1.00 69.88 208 THR A N 1
ATOM 1708 C CA . THR A 1 208 ? 2.611 -8.250 -4.021 1.00 69.88 208 THR A CA 1
ATOM 1709 C C . THR A 1 208 ? 3.171 -9.564 -4.570 1.00 69.88 208 THR A C 1
ATOM 1711 O O . THR A 1 208 ? 4.342 -9.853 -4.352 1.00 69.88 208 THR A O 1
ATOM 1714 N N . ASN A 1 209 ? 2.401 -10.306 -5.380 1.00 69.88 209 ASN A N 1
ATOM 1715 C CA . ASN A 1 209 ? 2.898 -11.504 -6.064 1.00 69.88 209 ASN A CA 1
ATOM 1716 C C . ASN A 1 209 ? 4.058 -11.197 -7.018 1.00 69.88 209 ASN A C 1
ATOM 1718 O O . ASN A 1 209 ? 5.004 -11.978 -7.099 1.00 69.88 209 ASN A O 1
ATOM 1722 N N . VAL A 1 210 ? 4.011 -10.060 -7.723 1.00 73.56 210 VAL A N 1
ATOM 1723 C CA . VAL A 1 210 ? 5.089 -9.639 -8.631 1.00 73.56 210 VAL A CA 1
ATOM 1724 C C . VAL A 1 210 ? 6.358 -9.362 -7.828 1.00 73.56 210 VAL A C 1
ATOM 1726 O O . VAL A 1 210 ? 7.428 -9.862 -8.174 1.00 73.56 210 VAL A O 1
ATOM 1729 N N . ILE A 1 211 ? 6.237 -8.624 -6.722 1.00 76.31 211 ILE A N 1
ATOM 1730 C CA . ILE A 1 211 ? 7.362 -8.314 -5.832 1.00 76.31 211 ILE A CA 1
ATOM 1731 C C . ILE A 1 211 ? 7.939 -9.590 -5.208 1.00 76.31 211 ILE A C 1
ATOM 1733 O O . ILE A 1 211 ? 9.149 -9.811 -5.276 1.00 76.31 211 ILE A O 1
ATOM 1737 N N . ASP A 1 212 ? 7.088 -10.468 -4.678 1.00 74.81 212 ASP A N 1
ATOM 1738 C CA . ASP A 1 212 ? 7.494 -11.746 -4.092 1.00 74.81 212 ASP A CA 1
ATOM 1739 C C . ASP A 1 212 ? 8.207 -12.632 -5.120 1.00 74.81 212 ASP A C 1
ATOM 1741 O O . ASP A 1 212 ? 9.227 -13.249 -4.809 1.00 74.81 212 ASP A O 1
ATOM 1745 N N . HIS A 1 213 ? 7.715 -12.680 -6.362 1.00 78.38 213 HIS A N 1
ATOM 1746 C CA . HIS A 1 213 ? 8.343 -13.449 -7.435 1.00 78.38 213 HIS A CA 1
ATOM 1747 C C . HIS A 1 213 ? 9.739 -12.914 -7.775 1.00 78.38 213 HIS A C 1
ATOM 1749 O O . HIS A 1 213 ? 10.686 -13.692 -7.908 1.00 78.38 213 HIS A O 1
ATOM 1755 N N . VAL A 1 214 ? 9.889 -11.588 -7.854 1.00 79.56 214 VAL A N 1
ATOM 1756 C CA . VAL A 1 214 ? 11.188 -10.934 -8.073 1.00 79.56 214 VAL A CA 1
ATOM 1757 C C . VAL A 1 214 ? 12.153 -11.222 -6.917 1.00 79.56 214 VAL A C 1
ATOM 1759 O O . VAL A 1 214 ? 13.323 -11.512 -7.159 1.00 79.56 214 VAL A O 1
ATOM 1762 N N . ILE A 1 215 ? 11.678 -11.199 -5.667 1.00 78.94 215 ILE A N 1
ATOM 1763 C CA . ILE A 1 215 ? 12.501 -11.502 -4.486 1.00 78.94 215 ILE A CA 1
ATOM 1764 C C . ILE A 1 215 ? 12.923 -12.977 -4.465 1.00 78.94 215 ILE A C 1
ATOM 1766 O O . ILE A 1 215 ? 14.097 -13.270 -4.236 1.00 78.94 215 ILE A O 1
ATOM 1770 N N . LYS A 1 216 ? 11.999 -13.911 -4.726 1.00 78.50 216 LYS A N 1
ATOM 1771 C CA . LYS A 1 216 ? 12.273 -15.358 -4.706 1.00 78.50 216 LYS A CA 1
ATOM 1772 C C . LYS A 1 216 ? 13.282 -15.774 -5.775 1.00 78.50 216 LYS A C 1
ATOM 1774 O O . LYS A 1 216 ? 14.149 -16.584 -5.480 1.00 78.50 216 LYS A O 1
ATOM 1779 N N . LYS A 1 217 ? 13.231 -15.181 -6.974 1.00 70.75 217 LYS A N 1
ATOM 1780 C CA . LYS A 1 217 ? 14.208 -15.437 -8.052 1.00 70.75 217 LYS A CA 1
ATOM 1781 C C . LYS A 1 217 ? 15.618 -14.899 -7.775 1.00 70.75 217 LYS A C 1
ATOM 1783 O O . LYS A 1 217 ? 16.516 -15.120 -8.582 1.00 70.75 217 LYS A O 1
ATOM 1788 N N . ARG A 1 218 ? 15.814 -14.168 -6.673 1.00 57.28 218 ARG A N 1
ATOM 1789 C CA . ARG A 1 218 ? 17.120 -13.649 -6.244 1.00 57.28 218 ARG A CA 1
ATOM 1790 C C . ARG A 1 218 ? 17.925 -14.658 -5.406 1.00 57.28 218 ARG A C 1
ATOM 1792 O O . ARG A 1 218 ? 19.065 -14.350 -5.064 1.00 57.28 218 ARG A O 1
ATOM 1799 N N . ARG A 1 219 ? 17.339 -15.807 -5.051 1.00 41.06 219 ARG A N 1
ATOM 1800 C CA . ARG A 1 219 ? 18.010 -16.953 -4.415 1.00 41.06 219 ARG A CA 1
ATOM 1801 C C . ARG A 1 219 ? 18.223 -18.063 -5.434 1.00 41.06 219 ARG A C 1
ATOM 1803 O O . ARG A 1 219 ? 19.267 -18.731 -5.308 1.00 41.06 219 ARG A O 1
#

Organism: Bugula neritina (NCBI:txid10212)